Protein AF-A0A534PCA0-F1 (afdb_monomer)

Nearest PDB structures (foldseek):
  4cei-assembly1_B  TM=7.690E-01  e=5.452E-08  Bacillus subtilis subsp. subtilis str. 168
  4ceh-assembly1_B  TM=7.720E-01  e=4.191E-07  Bacillus subtilis subsp. subtilis str. 168
  3u4q-assembly1_B  TM=7.929E-01  e=6.439E-07  Bacillus subtilis
  4cej-assembly1_B  TM=7.526E-01  e=2.878E-07  Bacillus subtilis subsp. subtilis str. 168
  4c2t-assembly2_D  TM=6.702E-01  e=9.032E-04  Deinococcus radiodurans

Secondary structure (DSSP, 8-state):
-------GGG-----PEEEEESSHHHHHHHHHHHHHHHS---S--EEEHHHHHHHHHHHHHHTT-SPPBPPHHHHHHHHHHHHHHH--GGGGGGTT-HHHHHHHHHHHHHHHHTT--HHHHTTSS--HHHHHHHHHHHHHHHHHHHTT-B-HHHHHHHHHHHHHTTPPPPHHHHT-SEEEEES-----HHHHHHHHHHHTTSEEEEE-SS-TT-GGGTTT-

Sequence (221 aa):
MQTQQLSFADIRPRGPRLVVLPDSARVEEWLLAAARRQGFVAGRPACTLAELERELVREARRAGKCPPSASPHALMLALREAAREHSHGRFVRIREQAGYARALGDLLATLTQGLLDPADLARLDVPERASELGRTLAAARGLLDRAGLVEPNRAVRIAVDQLAQGMPLPPLLARAAEVEFDGILDWTPLRLRLAVVLASRLRIRIRLPWSADRPDLTEAL

Mean predicted aligned error: 7.29 Å

Solvent-accessible surface area (backbone atoms only — not comparable to full-atom values): 12245 Å² total; per-residue (Å²): 138,84,84,82,77,81,59,85,87,70,75,65,69,89,37,58,62,31,37,33,21,66,38,67,67,57,38,48,55,50,49,54,57,45,23,74,74,60,73,62,77,79,84,78,48,55,42,28,48,68,53,54,44,49,46,40,31,50,47,26,34,75,72,71,73,39,63,55,60,41,50,75,66,56,48,51,49,29,31,38,52,17,23,62,78,48,31,59,79,94,42,44,90,44,25,84,39,70,68,48,32,50,52,52,51,54,48,53,44,51,32,41,37,61,69,45,53,35,65,50,46,40,69,48,102,56,61,66,72,52,21,50,49,12,49,19,50,35,45,18,48,52,50,31,51,76,69,58,27,30,54,59,59,54,35,37,50,47,22,46,55,42,45,64,72,66,48,80,67,42,76,83,55,64,54,34,32,30,41,34,40,39,66,64,83,83,76,35,58,43,53,50,49,42,52,53,51,46,45,77,79,40,50,67,43,79,44,64,91,62,71,87,89,45,59,86,72,61,79,79,114

Radius of gyration: 21.42 Å; Cα contacts (8 Å, |Δi|>4): 282; chains: 1; bounding box: 56×39×65 Å

Structure (mmCIF, N/CA/C/O backbone):
data_AF-A0A534PCA0-F1
#
_entry.id   AF-A0A534PCA0-F1
#
loop_
_atom_site.group_PDB
_atom_site.id
_atom_site.type_symbol
_atom_site.label_atom_id
_atom_site.label_alt_id
_atom_site.label_comp_id
_atom_site.label_asym_id
_atom_site.label_entity_id
_atom_site.label_seq_id
_atom_site.pdbx_PDB_ins_code
_atom_site.Cartn_x
_atom_site.Cartn_y
_atom_site.Cartn_z
_atom_site.occupancy
_atom_site.B_iso_or_equiv
_atom_site.auth_seq_id
_atom_site.auth_comp_id
_atom_site.auth_asym_id
_atom_site.auth_atom_id
_atom_site.pdbx_PDB_model_num
ATOM 1 N N . MET A 1 1 ? -36.864 -22.647 38.358 1.00 37.50 1 MET A N 1
ATOM 2 C CA . MET A 1 1 ? -35.606 -21.925 38.069 1.00 37.50 1 MET A CA 1
ATOM 3 C C . MET A 1 1 ? -34.852 -22.728 37.024 1.00 37.50 1 MET A C 1
ATOM 5 O O . MET A 1 1 ? -34.349 -23.790 37.358 1.00 37.50 1 MET A O 1
ATOM 9 N N . GLN A 1 2 ? -34.879 -22.309 35.757 1.00 36.06 2 GLN A N 1
ATOM 10 C CA . GLN A 1 2 ? -34.122 -22.970 34.691 1.00 36.06 2 GLN A CA 1
ATOM 11 C C . GLN A 1 2 ? -32.812 -22.215 34.477 1.00 36.06 2 GLN A C 1
ATOM 13 O O . GLN A 1 2 ? -32.806 -21.023 34.178 1.00 36.06 2 GLN A O 1
ATOM 18 N N . THR A 1 3 ? -31.711 -22.922 34.688 1.00 43.31 3 THR A N 1
ATOM 19 C CA . THR A 1 3 ? -30.341 -22.462 34.495 1.00 43.31 3 THR A CA 1
ATOM 20 C C . THR A 1 3 ? -30.085 -22.335 32.992 1.00 43.31 3 THR A C 1
ATOM 22 O O . THR A 1 3 ? -29.941 -23.344 32.306 1.00 43.31 3 THR A O 1
ATOM 25 N N . GLN A 1 4 ? -30.064 -21.112 32.451 1.00 49.41 4 GLN A N 1
ATOM 26 C CA . GLN A 1 4 ? -29.600 -20.881 31.080 1.00 49.41 4 GLN A CA 1
ATOM 27 C C . GLN A 1 4 ? -28.092 -21.160 31.021 1.00 49.41 4 GLN A C 1
ATOM 29 O O . GLN A 1 4 ? -27.283 -20.378 31.518 1.00 49.41 4 GLN A O 1
ATOM 34 N N . GLN A 1 5 ? -27.715 -22.295 30.432 1.00 47.25 5 GLN A N 1
ATOM 35 C CA . GLN A 1 5 ? -26.341 -22.558 30.014 1.00 47.25 5 GLN A CA 1
ATOM 36 C C . GLN A 1 5 ? -25.979 -21.582 28.890 1.00 47.25 5 GLN A C 1
ATOM 38 O O . GLN A 1 5 ? -26.513 -21.665 27.787 1.00 47.25 5 GLN A O 1
ATOM 43 N N . LEU A 1 6 ? -25.072 -20.649 29.176 1.00 38.88 6 LEU A N 1
ATOM 44 C CA . LEU A 1 6 ? -24.437 -19.816 28.160 1.00 38.88 6 LEU A CA 1
ATOM 45 C C . LEU A 1 6 ? -23.493 -20.704 27.338 1.00 38.88 6 LEU A C 1
ATOM 47 O O . LEU A 1 6 ? -22.502 -21.219 27.854 1.00 38.88 6 LEU A O 1
ATOM 51 N N . SER A 1 7 ? -23.830 -20.910 26.067 1.00 40.81 7 SER A N 1
ATOM 52 C CA . SER A 1 7 ? -22.976 -21.588 25.093 1.00 40.81 7 SER A CA 1
ATOM 53 C C . SER A 1 7 ? -21.736 -20.737 24.802 1.00 40.81 7 SER A C 1
ATOM 55 O O . SER A 1 7 ? -21.833 -19.529 24.587 1.00 40.81 7 SER A O 1
ATOM 57 N N . PHE A 1 8 ? -20.562 -21.369 24.724 1.00 48.12 8 PHE A N 1
ATOM 58 C CA . PHE A 1 8 ? -19.303 -20.726 24.320 1.00 48.12 8 PHE A CA 1
ATOM 59 C C . PHE A 1 8 ? -19.347 -20.119 22.901 1.00 48.12 8 PHE A C 1
ATOM 61 O O . PHE A 1 8 ? -18.448 -19.362 22.539 1.00 48.12 8 PHE A O 1
ATOM 68 N N . ALA A 1 9 ? -20.393 -20.397 22.112 1.00 44.25 9 ALA A N 1
ATOM 69 C CA . ALA A 1 9 ? -20.611 -19.810 20.790 1.00 44.25 9 ALA A CA 1
ATOM 70 C C . ALA A 1 9 ? -21.002 -18.312 20.818 1.00 44.25 9 ALA A C 1
ATOM 72 O O . ALA A 1 9 ? -20.902 -17.646 19.788 1.00 44.25 9 ALA A O 1
ATOM 73 N N . ASP A 1 10 ? -21.392 -17.762 21.977 1.00 41.69 10 ASP A N 1
ATOM 74 C CA . ASP A 1 10 ? -21.896 -16.382 22.098 1.00 41.69 10 ASP A CA 1
ATOM 75 C C . ASP A 1 10 ? -20.878 -15.360 22.629 1.00 41.69 10 ASP A C 1
ATOM 77 O O . ASP A 1 10 ? -21.206 -14.184 22.829 1.00 41.69 10 ASP A O 1
ATOM 81 N N . ILE A 1 11 ? -19.611 -15.744 22.810 1.00 48.28 11 ILE A N 1
ATOM 82 C CA . ILE A 1 11 ? -18.548 -14.798 23.180 1.00 48.28 11 ILE A CA 1
ATOM 83 C C . ILE A 1 11 ? -18.080 -14.057 21.917 1.00 48.28 11 ILE A C 1
ATOM 85 O O . ILE A 1 11 ? -16.972 -14.241 21.418 1.00 48.28 11 ILE A O 1
ATOM 89 N N . ARG A 1 12 ? -18.948 -13.199 21.367 1.00 54.88 12 ARG A N 1
ATOM 90 C CA . ARG A 1 12 ? -18.531 -12.184 20.388 1.00 54.88 12 ARG A CA 1
ATOM 91 C C . ARG A 1 12 ? -17.578 -11.201 21.080 1.00 54.88 12 ARG A C 1
ATOM 93 O O . ARG A 1 12 ? -17.804 -10.881 22.252 1.00 54.88 12 ARG A O 1
ATOM 100 N N . PRO A 1 13 ? -16.542 -10.683 20.397 1.00 51.44 13 PRO A N 1
ATOM 101 C CA . PRO A 1 13 ? -15.669 -9.677 20.987 1.00 51.44 13 PRO A CA 1
ATOM 102 C C . PRO A 1 13 ? -16.505 -8.478 21.457 1.00 51.44 13 PRO A C 1
ATOM 104 O O . PRO A 1 13 ? -17.185 -7.821 20.672 1.00 51.44 13 PRO A O 1
ATOM 107 N N . ARG A 1 14 ? -16.481 -8.216 22.768 1.00 56.25 14 ARG A N 1
ATOM 108 C CA . ARG A 1 14 ? -17.025 -7.001 23.384 1.00 56.25 14 ARG A CA 1
ATOM 109 C C . ARG A 1 14 ? -15.998 -5.890 23.178 1.00 56.25 14 ARG A C 1
ATOM 111 O O . ARG A 1 14 ? -15.066 -5.761 23.963 1.00 56.25 14 ARG A O 1
ATOM 118 N N . GLY A 1 15 ? -16.140 -5.129 22.103 1.00 67.75 15 GLY A N 1
ATOM 119 C CA . GLY A 1 15 ? -15.226 -4.048 21.735 1.00 67.75 15 GLY A CA 1
ATOM 120 C C . GLY A 1 15 ? -15.964 -2.890 21.062 1.00 67.75 15 GLY A C 1
ATOM 121 O O . GLY A 1 15 ? -17.059 -3.089 20.534 1.00 67.75 15 GLY A O 1
ATOM 122 N N . PRO A 1 16 ? -15.421 -1.664 21.087 1.00 85.25 16 PRO A N 1
ATOM 123 C CA . PRO A 1 16 ? -16.009 -0.545 20.364 1.00 85.25 16 PRO A CA 1
ATOM 124 C C . PRO A 1 16 ? -15.934 -0.761 18.845 1.00 85.25 16 PRO A C 1
ATOM 126 O O . PRO A 1 16 ? -15.140 -1.561 18.342 1.00 85.25 16 PRO A O 1
ATOM 129 N N . ARG A 1 17 ? -16.759 -0.011 18.111 1.00 91.19 17 ARG A N 1
ATOM 130 C CA . ARG A 1 17 ? -16.643 0.120 16.657 1.00 91.19 17 ARG A CA 1
ATOM 131 C C . ARG A 1 17 ? -15.462 1.035 16.328 1.00 91.19 17 ARG A C 1
ATOM 133 O O . ARG A 1 17 ? -15.413 2.151 16.845 1.00 91.19 17 ARG A O 1
ATOM 140 N N . LEU A 1 18 ? -14.561 0.582 15.460 1.00 95.06 18 LEU A N 1
ATOM 141 C CA . LEU A 1 18 ? -13.512 1.407 14.861 1.00 95.06 18 LEU A CA 1
ATOM 142 C C . LEU A 1 18 ? -13.991 1.921 13.500 1.00 95.06 18 LEU A C 1
ATOM 144 O O . LEU A 1 18 ? -14.398 1.123 12.660 1.00 95.06 18 LEU A O 1
ATOM 148 N N . VAL A 1 19 ? -13.923 3.228 13.264 1.00 95.94 19 VAL A N 1
ATOM 149 C CA . VAL A 1 19 ? -14.266 3.832 11.969 1.00 95.94 19 VAL A CA 1
ATOM 150 C C . VAL A 1 19 ? -12.993 4.167 11.189 1.00 95.94 19 VAL A C 1
ATOM 152 O O . VAL A 1 19 ? -12.130 4.893 11.675 1.00 95.94 19 VAL A O 1
ATOM 155 N N . VAL A 1 20 ? -12.866 3.633 9.981 1.00 96.94 20 VAL A N 1
ATOM 156 C CA . VAL A 1 20 ? -11.755 3.880 9.061 1.00 96.94 20 VAL A CA 1
ATOM 157 C C . VAL A 1 20 ? -12.213 4.883 8.009 1.00 96.94 20 VAL A C 1
ATOM 159 O O . VAL A 1 20 ? -13.166 4.626 7.275 1.00 96.94 20 VAL A O 1
ATOM 162 N N . LEU A 1 21 ? -11.531 6.023 7.953 1.00 96.12 21 LEU A N 1
ATOM 163 C CA . LEU A 1 21 ? -11.892 7.192 7.145 1.00 96.12 21 LEU A CA 1
ATOM 164 C C . LEU A 1 21 ? -10.796 7.500 6.106 1.00 96.12 21 LEU A C 1
ATOM 166 O O . LEU A 1 21 ? -9.657 7.049 6.271 1.00 96.12 21 LEU A 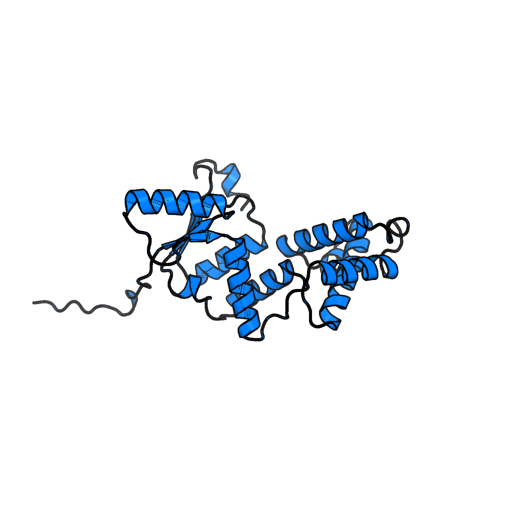O 1
ATOM 170 N N . PRO A 1 22 ? -11.095 8.245 5.025 1.00 94.81 22 PRO A N 1
ATOM 171 C CA . PRO A 1 22 ? -10.135 8.456 3.937 1.00 94.81 22 PRO A CA 1
ATOM 172 C C . PRO A 1 22 ? -8.925 9.295 4.364 1.00 94.81 22 PRO A C 1
ATOM 174 O O . PRO A 1 22 ? -7.796 8.997 3.978 1.00 94.81 22 PRO A O 1
ATOM 177 N N . ASP A 1 23 ? -9.140 10.311 5.198 1.00 95.50 23 ASP A N 1
ATOM 178 C CA . ASP A 1 23 ? -8.118 11.280 5.581 1.00 95.50 23 ASP A CA 1
ATOM 179 C C . ASP A 1 23 ? -8.343 11.841 6.994 1.00 95.50 23 ASP A C 1
ATOM 181 O O . ASP A 1 23 ? -9.349 11.570 7.658 1.00 95.50 23 ASP A O 1
ATOM 185 N N . SER A 1 24 ? -7.364 12.611 7.471 1.00 95.94 24 SER A N 1
ATOM 186 C CA . SER A 1 24 ? -7.369 13.171 8.822 1.00 95.94 24 SER A CA 1
ATOM 187 C C . SER A 1 24 ? -8.474 14.204 9.044 1.00 95.94 24 SER A C 1
ATOM 189 O O . SER A 1 24 ? -8.972 14.298 10.163 1.00 95.94 24 SER A O 1
ATOM 191 N N . ALA A 1 25 ? -8.882 14.944 8.008 1.00 95.81 25 ALA A N 1
ATOM 192 C CA . ALA A 1 25 ? -9.950 15.933 8.133 1.00 95.81 25 ALA A CA 1
ATOM 193 C C . ALA A 1 25 ? -11.285 15.233 8.418 1.00 95.81 25 ALA A C 1
ATOM 195 O O . ALA A 1 25 ? -12.012 15.621 9.332 1.00 95.81 25 ALA A O 1
ATOM 196 N N . ARG A 1 26 ? -11.563 14.120 7.728 1.00 94.75 26 ARG A N 1
ATOM 197 C CA . ARG A 1 26 ? -12.746 13.293 8.009 1.00 94.75 26 ARG A CA 1
ATOM 198 C C . ARG A 1 26 ? -12.713 12.662 9.393 1.00 94.75 26 ARG A C 1
ATOM 200 O O . ARG A 1 26 ? -13.752 12.595 10.047 1.00 94.75 26 ARG A O 1
ATOM 207 N N . VAL A 1 27 ? -11.542 12.225 9.861 1.00 95.88 27 VAL A N 1
ATOM 208 C CA . VAL A 1 27 ? -11.382 11.735 11.242 1.00 95.88 27 VAL A CA 1
ATOM 209 C C . VAL A 1 27 ? -11.741 12.827 12.248 1.00 95.88 27 VAL A C 1
ATOM 211 O O . VAL A 1 27 ? -12.500 12.564 13.179 1.00 95.88 27 VAL A O 1
ATOM 214 N N . GLU A 1 28 ? -11.249 14.049 12.055 1.00 95.00 28 GLU A N 1
ATOM 215 C CA . GLU A 1 28 ? -11.542 15.179 12.939 1.00 95.00 28 GLU A CA 1
ATOM 216 C C . GLU A 1 28 ? -13.035 15.539 12.947 1.00 95.00 28 GLU A C 1
ATOM 218 O O . GLU A 1 28 ? -13.643 15.609 14.018 1.00 95.00 28 GLU A O 1
ATOM 223 N N . GLU A 1 29 ? -13.654 15.677 11.770 1.00 93.94 29 GLU A N 1
ATOM 224 C CA . GLU A 1 29 ? -15.098 15.916 11.629 1.00 93.94 29 GLU A CA 1
ATOM 225 C C . GLU A 1 29 ? -15.919 14.855 12.374 1.00 93.94 29 GLU A C 1
ATOM 227 O O . GLU A 1 29 ? -16.849 15.171 13.128 1.00 93.94 29 GLU A O 1
ATOM 232 N N . TRP A 1 30 ? -15.549 13.585 12.199 1.00 94.06 30 TRP A N 1
ATOM 233 C CA . TRP A 1 30 ? -16.214 12.466 12.850 1.00 94.06 30 TRP A CA 1
ATOM 234 C C . TRP A 1 30 ? -16.060 12.519 14.374 1.00 94.06 30 TRP A C 1
ATOM 236 O O . TRP A 1 30 ? -17.045 12.328 15.096 1.00 94.06 30 TRP A O 1
ATOM 246 N N . LEU A 1 31 ? -14.855 12.813 14.875 1.00 93.12 31 LEU A N 1
ATOM 247 C CA . LEU A 1 31 ? -14.571 12.918 16.309 1.00 93.12 31 LEU A CA 1
ATOM 248 C C . LEU A 1 31 ? -15.330 14.084 16.949 1.00 93.12 31 LEU A C 1
ATOM 250 O O . LEU A 1 31 ? -15.925 13.901 18.012 1.00 93.12 31 LEU A O 1
ATOM 254 N N . LEU A 1 32 ? -15.392 15.243 16.288 1.00 93.19 32 LEU A N 1
ATOM 255 C CA . LEU A 1 32 ? -16.187 16.388 16.739 1.00 93.19 32 LEU A CA 1
ATOM 256 C C . LEU A 1 32 ? -17.677 16.032 16.812 1.00 93.19 32 LEU A C 1
ATOM 258 O O . LEU A 1 32 ? -18.344 16.317 17.811 1.00 93.19 32 LEU A O 1
ATOM 262 N N . ALA A 1 33 ? -18.207 15.363 15.786 1.00 91.88 33 ALA A N 1
ATOM 263 C CA . ALA A 1 33 ? -19.594 14.907 15.776 1.00 91.88 33 ALA A CA 1
ATOM 264 C C . ALA A 1 33 ? -19.873 13.835 16.845 1.00 91.88 33 ALA A C 1
ATOM 266 O O . ALA A 1 33 ? -20.972 13.780 17.402 1.00 91.88 33 ALA A O 1
ATOM 267 N N . ALA A 1 34 ? -18.915 12.954 17.135 1.00 89.88 34 ALA A N 1
ATOM 268 C CA . ALA A 1 34 ? -19.025 11.963 18.204 1.00 89.88 34 ALA A CA 1
ATOM 269 C C . ALA A 1 34 ? -18.991 12.622 19.592 1.00 89.88 34 ALA A C 1
ATOM 271 O O . ALA A 1 34 ? -19.870 12.343 20.407 1.00 89.88 34 ALA A O 1
ATOM 272 N N . ALA A 1 35 ? -18.069 13.559 19.827 1.00 90.62 35 ALA A N 1
ATOM 273 C CA . ALA A 1 35 ? -17.961 14.304 21.080 1.00 90.62 35 ALA A CA 1
ATOM 274 C C . ALA A 1 35 ? -19.230 15.111 21.379 1.00 90.62 35 ALA A C 1
ATOM 276 O O . ALA A 1 35 ? -19.732 15.067 22.496 1.00 90.62 35 ALA A O 1
ATOM 277 N N . ARG A 1 36 ? -19.831 15.757 20.370 1.00 91.81 36 ARG A N 1
ATOM 278 C CA . ARG A 1 36 ? -21.119 16.457 20.539 1.00 91.81 36 ARG A CA 1
ATOM 279 C C . ARG A 1 36 ? -22.261 15.529 20.962 1.00 91.81 36 ARG A C 1
ATOM 281 O O . ARG A 1 36 ? -23.144 15.957 21.693 1.00 91.81 36 ARG A O 1
ATOM 288 N N . ARG A 1 37 ? -22.261 14.275 20.498 1.00 88.00 37 ARG A N 1
ATOM 289 C CA . ARG A 1 37 ? -23.320 13.293 20.796 1.00 88.00 37 ARG A CA 1
ATOM 290 C C . ARG A 1 37 ? -23.114 12.561 22.120 1.00 88.00 37 ARG A C 1
ATOM 292 O O . ARG A 1 37 ? -24.090 12.179 22.750 1.00 88.00 37 ARG A O 1
ATOM 299 N N . GLN A 1 38 ? -21.863 12.311 22.496 1.00 85.88 38 GLN A N 1
ATOM 300 C CA . GLN A 1 38 ? -21.498 11.425 23.609 1.00 85.88 38 GLN A CA 1
ATOM 301 C C . GLN A 1 38 ? -20.839 12.173 24.779 1.00 85.88 38 GLN A C 1
ATOM 303 O O . GLN A 1 38 ? -20.531 11.567 25.800 1.00 85.88 38 GLN A O 1
ATOM 308 N N . GLY A 1 39 ? -20.589 13.477 24.636 1.00 84.19 39 GLY A N 1
ATOM 309 C CA . GLY A 1 39 ? -19.856 14.317 25.587 1.00 84.19 39 GLY A CA 1
ATOM 310 C C . GLY A 1 39 ? -18.342 14.102 25.531 1.00 84.19 39 GLY A C 1
ATOM 311 O O . GLY A 1 39 ? -17.583 15.059 25.408 1.00 84.19 39 GLY A O 1
ATOM 312 N N . PHE A 1 40 ? -17.897 12.845 25.572 1.00 80.44 40 PHE A N 1
ATOM 313 C CA . PHE A 1 40 ? -16.485 12.474 25.545 1.00 80.44 40 PHE A CA 1
ATOM 314 C C . PHE A 1 40 ? -16.249 11.236 24.682 1.00 80.44 40 PHE A C 1
ATOM 316 O O . PHE A 1 40 ? -17.041 10.296 24.678 1.00 80.44 40 PHE A O 1
ATOM 323 N N . VAL A 1 41 ? -15.124 11.230 23.969 1.00 81.44 41 VAL A N 1
ATOM 324 C CA . VAL A 1 41 ? -14.723 10.141 23.082 1.00 81.44 41 VAL A CA 1
ATOM 325 C C . VAL A 1 41 ? -13.450 9.507 23.637 1.00 81.44 41 VAL A C 1
ATOM 327 O O . VAL A 1 41 ? -12.371 10.088 23.554 1.00 81.44 41 VAL A O 1
ATOM 330 N N . ALA A 1 42 ? -13.574 8.321 24.233 1.00 80.25 42 ALA A N 1
ATOM 331 C CA . ALA A 1 42 ? -12.445 7.611 24.828 1.00 80.25 42 ALA A CA 1
ATOM 332 C C . ALA A 1 42 ? -11.688 6.755 23.798 1.00 80.25 42 ALA A C 1
ATOM 334 O O . ALA A 1 42 ? -12.288 6.076 22.962 1.00 80.25 42 ALA A O 1
ATOM 335 N N . GLY A 1 43 ? -10.359 6.713 23.921 1.00 82.94 43 GLY A N 1
ATOM 336 C CA . GLY A 1 43 ? -9.498 5.866 23.095 1.00 82.94 43 GLY A CA 1
ATOM 337 C C . GLY A 1 43 ? -9.368 6.354 21.650 1.00 82.94 43 GLY A C 1
ATOM 338 O O . GLY A 1 43 ? -9.420 7.549 21.378 1.00 82.94 43 GLY A O 1
ATOM 339 N N . ARG A 1 44 ? -9.159 5.416 20.717 1.00 88.12 44 ARG A N 1
ATOM 340 C CA . ARG A 1 44 ? -8.987 5.694 19.282 1.00 88.12 44 ARG A CA 1
ATOM 341 C C . ARG A 1 44 ? -10.110 5.029 18.474 1.00 88.12 44 ARG A C 1
ATOM 343 O O . ARG A 1 44 ? -9.892 3.956 17.918 1.00 88.12 44 ARG A O 1
ATOM 350 N N . PRO A 1 45 ? -11.319 5.616 18.451 1.00 90.88 45 PRO A N 1
ATOM 351 C CA . PRO A 1 45 ? -12.486 5.027 17.786 1.00 90.88 45 PRO A CA 1
ATOM 352 C C . PRO A 1 45 ? -12.532 5.298 16.282 1.00 90.88 45 PRO A C 1
ATOM 354 O O . PRO A 1 45 ? -13.396 4.759 15.597 1.00 90.88 45 PRO A O 1
ATOM 357 N N . ALA A 1 46 ? -11.626 6.129 15.768 1.00 95.12 46 ALA A N 1
ATOM 358 C CA . ALA A 1 46 ? -11.467 6.365 14.348 1.00 95.12 46 ALA A CA 1
ATOM 359 C C . ALA A 1 46 ? -9.983 6.450 13.969 1.00 95.12 46 ALA A C 1
ATOM 361 O O . ALA A 1 46 ? -9.141 6.848 14.783 1.00 95.12 46 ALA A O 1
ATOM 362 N N . CYS A 1 47 ? -9.664 6.063 12.740 1.00 96.31 47 CYS A N 1
ATOM 363 C CA . CYS A 1 47 ? -8.346 6.228 12.137 1.00 96.31 47 CYS A CA 1
ATOM 364 C C . CYS A 1 47 ? -8.474 6.461 10.631 1.00 96.31 47 CYS A C 1
ATOM 366 O O . CYS A 1 47 ? -9.523 6.214 10.035 1.00 96.31 47 CYS A O 1
ATOM 368 N N . THR A 1 48 ? -7.397 6.923 10.004 1.00 97.25 48 THR A N 1
ATOM 369 C CA . THR A 1 48 ? -7.353 6.972 8.537 1.00 97.25 48 THR A CA 1
ATOM 370 C C . THR A 1 48 ? -7.008 5.605 7.951 1.00 97.25 48 THR A C 1
ATOM 372 O O . THR A 1 48 ? -6.341 4.787 8.594 1.00 97.25 48 THR A O 1
ATOM 375 N N . LEU A 1 49 ? -7.385 5.364 6.696 1.00 96.19 49 LEU A N 1
ATOM 376 C CA . LEU A 1 49 ? -6.964 4.165 5.968 1.00 96.19 49 LEU A CA 1
ATOM 377 C C . LEU A 1 49 ? -5.432 4.049 5.908 1.00 96.19 49 LEU A C 1
ATOM 379 O O . LEU A 1 49 ? -4.877 2.987 6.181 1.00 96.19 49 LEU A O 1
ATOM 383 N N . ALA A 1 50 ? -4.738 5.164 5.671 1.00 95.38 50 ALA A N 1
ATOM 384 C CA . ALA A 1 50 ? -3.279 5.201 5.670 1.00 95.38 50 ALA A CA 1
ATOM 385 C C . ALA A 1 50 ? -2.675 4.875 7.052 1.00 95.38 50 ALA A C 1
ATOM 387 O O . ALA A 1 50 ? -1.589 4.305 7.144 1.00 95.38 50 ALA A O 1
ATOM 388 N N . GLU A 1 51 ? -3.345 5.235 8.151 1.00 96.69 51 GLU A N 1
ATOM 389 C CA . GLU A 1 51 ? -2.930 4.821 9.494 1.00 96.69 51 GLU A CA 1
ATOM 390 C C . GLU A 1 51 ? -3.115 3.325 9.710 1.00 96.69 51 GLU A C 1
ATOM 392 O O . GLU A 1 51 ? -2.204 2.687 10.236 1.00 96.69 51 GLU A O 1
ATOM 397 N N . LEU A 1 52 ? -4.249 2.767 9.284 1.00 96.75 52 LEU A N 1
ATOM 398 C CA . LEU A 1 52 ? -4.496 1.330 9.351 1.00 96.75 52 LEU A CA 1
ATOM 399 C C . LEU A 1 52 ? -3.422 0.547 8.579 1.00 96.75 52 LEU A C 1
ATOM 401 O O . LEU A 1 52 ? -2.820 -0.373 9.131 1.00 96.75 52 LEU A O 1
ATOM 405 N N . GLU A 1 53 ? -3.123 0.952 7.344 1.00 96.62 53 GLU A N 1
ATOM 406 C CA . GLU A 1 53 ? -2.058 0.359 6.525 1.00 96.62 53 GLU A CA 1
ATOM 407 C C . GLU A 1 53 ? -0.691 0.430 7.227 1.00 96.62 53 GLU A C 1
ATOM 409 O O . GLU A 1 53 ? 0.045 -0.559 7.272 1.00 96.62 53 GLU A O 1
ATOM 414 N N . ARG A 1 54 ? -0.360 1.570 7.851 1.00 96.19 54 ARG A N 1
ATOM 415 C CA . ARG A 1 54 ? 0.883 1.721 8.626 1.00 96.19 54 ARG A CA 1
ATOM 416 C C . ARG A 1 54 ? 0.941 0.807 9.847 1.00 96.19 54 ARG A C 1
ATOM 418 O O . ARG A 1 54 ? 2.015 0.276 10.129 1.00 96.19 54 ARG A O 1
ATOM 425 N N . GLU A 1 55 ? -0.161 0.628 10.575 1.00 95.94 55 GLU A N 1
ATOM 426 C CA . GLU A 1 55 ? -0.214 -0.307 11.708 1.00 95.94 55 GLU A CA 1
ATOM 427 C C . GLU A 1 55 ? 0.005 -1.751 11.239 1.00 95.94 55 GLU A C 1
ATOM 429 O O . GLU A 1 55 ? 0.797 -2.473 11.842 1.00 95.94 55 GLU A O 1
ATOM 434 N N . LEU A 1 56 ? -0.612 -2.154 10.123 1.00 97.00 56 LEU A N 1
ATOM 435 C CA . LEU A 1 56 ? -0.415 -3.484 9.537 1.00 97.00 56 LEU A CA 1
ATOM 436 C C . LEU A 1 56 ? 1.050 -3.727 9.159 1.00 97.00 56 LEU A C 1
ATOM 438 O O . LEU A 1 56 ? 1.632 -4.742 9.544 1.00 97.00 56 LEU A O 1
ATOM 442 N N . VAL A 1 57 ? 1.676 -2.774 8.461 1.00 97.44 57 VAL A N 1
ATOM 443 C CA . VAL A 1 57 ? 3.102 -2.862 8.107 1.00 97.44 57 VAL A CA 1
ATOM 444 C C . VAL A 1 57 ? 3.971 -2.910 9.359 1.00 97.44 57 VAL A C 1
ATOM 446 O O . VAL A 1 57 ? 4.913 -3.698 9.426 1.00 97.44 57 VAL A O 1
ATOM 449 N N . ARG A 1 58 ? 3.668 -2.093 10.373 1.00 95.94 58 ARG A N 1
ATOM 450 C CA . ARG A 1 58 ? 4.427 -2.072 11.628 1.00 95.94 58 ARG A CA 1
ATOM 451 C C . ARG A 1 58 ? 4.395 -3.429 12.323 1.00 95.94 58 ARG A C 1
ATOM 453 O O . ARG A 1 58 ? 5.453 -3.893 12.745 1.00 95.94 58 ARG A O 1
ATOM 460 N N . GLU A 1 59 ? 3.235 -4.066 12.419 1.00 95.62 59 GLU A N 1
ATOM 461 C CA . GLU A 1 59 ? 3.117 -5.387 13.045 1.00 95.62 59 GLU A CA 1
ATOM 462 C C . GLU A 1 59 ? 3.785 -6.484 12.215 1.00 95.62 59 GLU A C 1
ATOM 464 O O . GLU A 1 59 ? 4.549 -7.282 12.761 1.00 95.62 59 GLU A O 1
ATOM 469 N N . ALA A 1 60 ? 3.628 -6.462 10.889 1.00 96.62 60 ALA A N 1
ATOM 470 C CA . ALA A 1 60 ? 4.331 -7.399 10.019 1.00 96.62 60 ALA A CA 1
ATOM 471 C C . ALA A 1 60 ? 5.857 -7.270 10.138 1.00 96.62 60 ALA A C 1
ATOM 473 O O . ALA A 1 60 ? 6.573 -8.274 10.149 1.00 96.62 60 ALA A O 1
ATOM 474 N N . ARG A 1 61 ? 6.368 -6.044 10.290 1.00 96.00 61 ARG A N 1
ATOM 475 C CA . ARG A 1 61 ? 7.791 -5.785 10.548 1.00 96.00 61 ARG A CA 1
ATOM 476 C C . ARG A 1 61 ? 8.228 -6.265 11.929 1.00 96.00 61 ARG A C 1
ATOM 478 O O . ARG A 1 61 ? 9.266 -6.911 12.030 1.00 96.00 61 ARG A O 1
ATOM 485 N N . ARG A 1 62 ? 7.453 -5.982 12.983 1.00 95.06 62 ARG A N 1
ATOM 486 C CA . ARG A 1 62 ? 7.733 -6.455 14.354 1.00 95.06 62 ARG A CA 1
ATOM 487 C C . ARG A 1 62 ? 7.812 -7.979 14.426 1.00 95.06 62 ARG A C 1
ATOM 489 O O . ARG A 1 62 ? 8.667 -8.505 15.126 1.00 95.06 62 ARG A O 1
ATOM 496 N N . ALA A 1 63 ? 6.977 -8.670 13.656 1.00 94.69 63 ALA A N 1
ATOM 497 C CA . ALA A 1 63 ? 6.982 -10.125 13.533 1.00 94.69 63 ALA A CA 1
ATOM 498 C C . ALA A 1 63 ? 8.078 -10.679 12.593 1.00 94.69 63 ALA A C 1
ATOM 500 O O . ALA A 1 63 ? 8.108 -11.883 12.337 1.00 94.69 63 ALA A O 1
ATOM 501 N N . GLY A 1 64 ? 8.945 -9.829 12.028 1.00 95.69 64 GLY A N 1
ATOM 502 C CA . GLY A 1 64 ? 10.008 -10.239 11.103 1.00 95.69 64 GLY A CA 1
ATOM 503 C C . GLY A 1 64 ? 9.509 -10.736 9.741 1.00 95.69 64 GLY A C 1
ATOM 504 O O . GLY A 1 64 ? 10.236 -11.436 9.043 1.00 95.69 64 GLY A O 1
ATOM 505 N N . LYS A 1 65 ? 8.268 -10.413 9.357 1.00 96.06 65 LYS A N 1
ATOM 506 C CA . LYS A 1 65 ? 7.627 -10.881 8.114 1.00 96.06 65 LYS A CA 1
ATOM 507 C C . LYS A 1 65 ? 7.618 -9.852 6.985 1.00 96.06 65 LYS A C 1
ATOM 509 O O . LYS A 1 65 ? 7.297 -10.193 5.852 1.00 96.06 65 LYS A O 1
ATOM 514 N N . CYS A 1 66 ? 7.950 -8.600 7.282 1.00 96.81 66 CYS A N 1
ATOM 515 C CA . CYS A 1 66 ? 8.056 -7.528 6.299 1.00 96.81 66 CYS A CA 1
ATOM 516 C C . CYS A 1 66 ? 9.418 -6.830 6.435 1.00 96.81 66 CYS A C 1
ATOM 518 O O . CYS A 1 66 ? 9.787 -6.463 7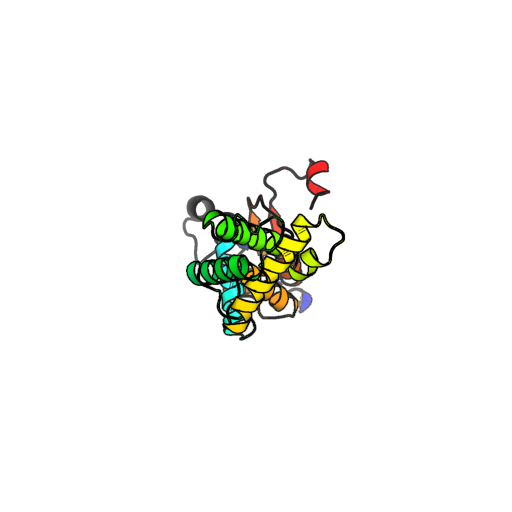.556 1.00 96.81 66 CYS A O 1
ATOM 520 N N . PRO A 1 67 ? 10.153 -6.593 5.332 1.00 96.81 67 PRO A N 1
ATOM 521 C CA . PRO A 1 67 ? 11.346 -5.754 5.357 1.00 96.81 67 PRO A CA 1
ATOM 522 C C . PRO A 1 67 ? 11.024 -4.293 5.729 1.00 96.81 67 PRO A C 1
ATOM 524 O O . PRO A 1 67 ? 9.864 -3.864 5.666 1.00 96.81 67 PRO A O 1
ATOM 527 N N . PRO A 1 68 ? 12.032 -3.491 6.113 1.00 97.19 68 PRO A N 1
ATOM 528 C CA . PRO A 1 68 ? 11.897 -2.045 6.222 1.00 97.19 68 PRO A CA 1
ATOM 529 C C . PRO A 1 68 ? 11.415 -1.400 4.919 1.00 97.19 68 PRO A C 1
ATOM 531 O O . PRO A 1 68 ? 11.941 -1.664 3.839 1.00 97.19 68 PRO A O 1
ATOM 534 N N . SER A 1 69 ? 10.429 -0.510 5.028 1.00 96.56 69 SER A N 1
ATOM 535 C CA . SER A 1 69 ? 9.982 0.280 3.885 1.00 96.56 69 SER A CA 1
ATOM 536 C C . SER A 1 69 ? 11.079 1.249 3.442 1.00 96.56 69 SER A C 1
ATOM 538 O O . SER A 1 69 ? 11.646 1.970 4.266 1.00 96.56 69 SER A O 1
ATOM 540 N N . ALA A 1 70 ? 11.350 1.288 2.141 1.00 97.56 70 ALA A N 1
ATOM 541 C CA . ALA A 1 70 ? 12.259 2.235 1.523 1.00 97.56 70 ALA A CA 1
ATOM 542 C C . ALA A 1 70 ? 11.782 3.671 1.779 1.00 97.56 70 ALA A C 1
ATOM 544 O O . ALA A 1 70 ? 10.592 3.980 1.654 1.00 97.56 70 ALA A O 1
ATOM 545 N N . SER A 1 71 ? 12.718 4.566 2.101 1.00 96.81 71 SER A N 1
ATOM 546 C CA . SER A 1 71 ? 12.422 5.997 2.123 1.00 96.81 71 SER A CA 1
ATOM 547 C C . SER A 1 71 ? 12.081 6.486 0.705 1.00 96.81 71 SER A C 1
ATOM 549 O O . SER A 1 71 ? 12.530 5.879 -0.273 1.00 96.81 71 SER A O 1
ATOM 551 N N . PRO A 1 72 ? 11.352 7.609 0.552 1.00 95.69 72 PRO A N 1
ATOM 552 C CA . PRO A 1 72 ? 11.077 8.179 -0.770 1.00 95.69 72 PRO A CA 1
ATOM 553 C C . PRO A 1 72 ? 12.350 8.424 -1.593 1.00 95.69 72 PRO A C 1
ATOM 555 O O . PRO A 1 72 ? 12.363 8.209 -2.801 1.00 95.69 72 PRO A O 1
ATOM 558 N N . HIS A 1 73 ? 13.443 8.810 -0.927 1.00 96.00 73 HIS A N 1
ATOM 559 C CA . HIS A 1 73 ? 14.746 9.011 -1.555 1.00 96.00 73 HIS A CA 1
ATOM 560 C C . HIS A 1 73 ? 15.363 7.693 -2.036 1.00 96.00 73 HIS A C 1
ATOM 562 O O . HIS A 1 73 ? 15.807 7.623 -3.177 1.00 96.00 73 HIS A O 1
ATOM 568 N N . ALA A 1 74 ? 15.348 6.643 -1.209 1.00 97.50 74 ALA A N 1
ATOM 569 C CA . ALA A 1 74 ? 15.877 5.332 -1.588 1.00 97.50 74 ALA A CA 1
ATOM 570 C C . ALA A 1 74 ? 15.100 4.724 -2.767 1.00 97.50 74 ALA A C 1
ATOM 572 O O . ALA A 1 74 ? 15.707 4.244 -3.722 1.00 97.50 74 ALA A O 1
ATOM 573 N N . LEU A 1 75 ? 13.766 4.821 -2.745 1.00 97.88 75 LEU A N 1
ATOM 574 C CA . LEU A 1 75 ? 12.923 4.395 -3.864 1.00 97.88 75 LEU A CA 1
ATOM 575 C C . LEU A 1 75 ? 13.252 5.181 -5.142 1.00 97.88 75 LEU A C 1
ATOM 577 O O . LEU A 1 75 ? 13.425 4.587 -6.201 1.00 97.88 75 LEU A O 1
ATOM 581 N N . MET A 1 76 ? 13.383 6.506 -5.048 1.00 97.75 76 MET A N 1
ATOM 582 C CA . MET A 1 76 ? 13.724 7.343 -6.201 1.00 97.75 76 MET A CA 1
ATOM 583 C C . MET A 1 76 ? 15.106 7.007 -6.779 1.00 97.75 76 MET A C 1
ATOM 585 O O . MET A 1 76 ? 15.270 7.013 -7.997 1.00 97.75 76 MET A O 1
ATOM 589 N N . LEU A 1 77 ? 16.095 6.704 -5.933 1.00 97.69 77 LEU A N 1
ATOM 590 C CA . LEU A 1 77 ? 17.419 6.268 -6.382 1.00 97.69 77 LEU A CA 1
ATOM 591 C C . LEU A 1 77 ? 17.342 4.928 -7.120 1.00 97.69 77 LEU A C 1
ATOM 593 O O . LEU A 1 77 ? 17.823 4.851 -8.248 1.00 97.69 77 LEU A O 1
ATOM 597 N N . ALA A 1 78 ? 16.651 3.934 -6.555 1.00 98.25 78 ALA A N 1
ATOM 598 C CA . ALA A 1 78 ? 16.459 2.634 -7.201 1.00 98.25 78 ALA A CA 1
ATOM 599 C C . ALA A 1 78 ? 15.737 2.757 -8.555 1.00 98.25 78 ALA A C 1
ATOM 601 O O . ALA A 1 78 ? 16.119 2.113 -9.528 1.00 98.25 78 ALA A O 1
ATOM 602 N N . LEU A 1 79 ? 14.725 3.626 -8.647 1.00 98.31 79 LEU A N 1
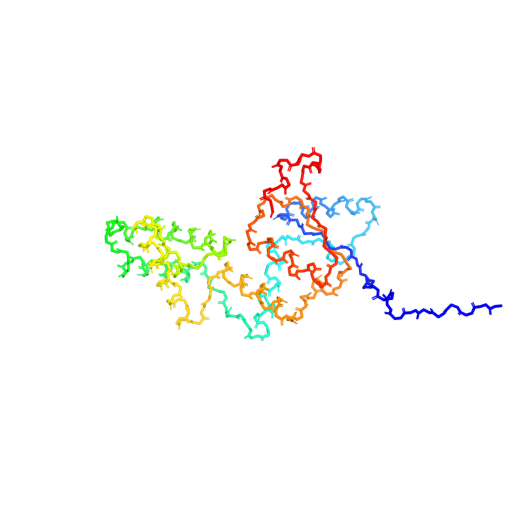ATOM 603 C CA . LEU A 1 79 ? 14.005 3.897 -9.896 1.00 98.31 79 LEU A CA 1
ATOM 604 C C . LEU A 1 79 ? 14.885 4.586 -10.944 1.00 98.31 79 LEU A C 1
ATOM 606 O O . LEU A 1 79 ? 14.817 4.237 -12.119 1.00 98.31 79 LEU A O 1
ATOM 610 N N . ARG A 1 80 ? 15.709 5.560 -10.540 1.00 98.12 80 ARG A N 1
ATOM 611 C CA . ARG A 1 80 ? 16.642 6.248 -11.449 1.00 98.12 80 ARG A CA 1
ATOM 612 C C . ARG A 1 80 ? 17.721 5.311 -11.968 1.00 98.12 80 ARG A C 1
ATOM 614 O O . ARG A 1 80 ? 18.042 5.361 -13.151 1.00 98.12 80 ARG A O 1
ATOM 621 N N . GLU A 1 81 ? 18.273 4.479 -11.096 1.00 98.00 81 GLU A N 1
ATOM 622 C CA . GLU A 1 81 ? 19.271 3.480 -11.466 1.00 98.00 81 GLU A CA 1
ATOM 623 C C . GLU A 1 81 ? 18.667 2.448 -12.422 1.00 98.00 81 GLU A C 1
ATOM 625 O O . GLU A 1 81 ? 19.178 2.259 -13.523 1.00 98.00 81 GLU A O 1
ATOM 630 N N . ALA A 1 82 ? 17.500 1.894 -12.088 1.00 97.81 82 ALA A N 1
ATOM 631 C CA . ALA A 1 82 ? 16.802 0.971 -12.973 1.00 97.81 82 ALA A CA 1
ATOM 632 C C . ALA A 1 82 ? 16.438 1.600 -14.325 1.00 97.81 82 ALA A C 1
ATOM 634 O O . ALA A 1 82 ? 16.572 0.950 -15.358 1.00 97.81 82 ALA A O 1
ATOM 635 N N . ALA A 1 83 ? 16.009 2.865 -14.347 1.00 97.62 83 ALA A N 1
ATOM 636 C CA . ALA A 1 83 ? 15.746 3.574 -15.594 1.00 97.62 83 ALA A CA 1
ATOM 637 C C . ALA A 1 83 ? 17.012 3.668 -16.459 1.00 97.62 83 ALA A C 1
ATOM 639 O O . ALA A 1 83 ? 16.976 3.325 -17.639 1.00 97.62 83 ALA A O 1
ATOM 640 N N . ARG A 1 84 ? 18.145 4.079 -15.880 1.00 96.88 84 ARG A N 1
ATOM 641 C CA . ARG A 1 84 ? 19.421 4.203 -16.605 1.00 96.88 84 ARG A CA 1
ATOM 642 C C . ARG A 1 84 ? 19.887 2.876 -17.198 1.00 96.88 84 ARG A C 1
ATOM 644 O O . ARG A 1 84 ? 20.229 2.841 -18.381 1.00 96.88 84 ARG A O 1
ATOM 651 N N . GLU A 1 85 ? 19.844 1.818 -16.396 1.00 96.25 85 GLU A N 1
ATOM 652 C CA . GLU A 1 85 ? 20.410 0.512 -16.744 1.00 96.25 85 GLU A CA 1
ATOM 653 C C . GLU A 1 85 ? 19.463 -0.361 -17.579 1.00 96.25 85 GLU A C 1
ATOM 655 O O . GLU A 1 85 ? 19.932 -1.148 -18.394 1.00 96.25 85 GLU A O 1
ATOM 660 N N . HIS A 1 86 ? 18.140 -0.222 -17.416 1.00 95.44 86 HIS A N 1
ATOM 661 C CA . HIS A 1 86 ? 17.164 -1.167 -17.981 1.00 95.44 86 HIS A CA 1
ATOM 662 C C . HIS A 1 86 ? 16.087 -0.540 -18.876 1.00 95.44 86 HIS A C 1
ATOM 664 O O . HIS A 1 86 ? 15.372 -1.276 -19.563 1.00 95.44 86 HIS A O 1
ATOM 670 N N . SER A 1 87 ? 15.953 0.793 -18.930 1.00 93.75 87 SER A N 1
ATOM 671 C CA . SER A 1 87 ? 15.085 1.430 -19.933 1.00 93.75 87 SER A CA 1
ATOM 672 C C . SER A 1 87 ? 15.800 1.526 -21.279 1.00 93.75 87 SER A C 1
ATOM 674 O O . SER A 1 87 ? 16.395 2.546 -21.640 1.00 93.75 87 SER A O 1
ATOM 676 N N . HIS A 1 88 ? 15.724 0.433 -22.030 1.00 85.81 88 HIS A N 1
ATOM 677 C CA . HIS A 1 88 ? 16.131 0.366 -23.431 1.00 85.81 88 HIS A CA 1
ATOM 678 C C . HIS A 1 88 ? 14.952 0.687 -24.366 1.00 85.81 88 HIS A C 1
ATOM 680 O O . HIS A 1 88 ? 13.837 0.955 -23.916 1.00 85.81 88 HIS A O 1
ATOM 686 N N . GLY A 1 89 ? 15.205 0.701 -25.677 1.00 87.00 89 GLY A N 1
ATOM 687 C CA . GLY A 1 89 ? 14.151 0.863 -26.679 1.00 87.00 89 GLY A CA 1
ATOM 688 C C . GLY A 1 89 ? 13.459 2.223 -26.595 1.00 87.00 89 GLY A C 1
ATOM 689 O O . GLY A 1 89 ? 14.105 3.274 -26.661 1.00 87.00 89 GLY A O 1
ATOM 690 N N . ARG A 1 90 ? 12.131 2.214 -26.448 1.00 91.12 90 ARG A N 1
ATOM 691 C CA . ARG A 1 90 ? 11.281 3.413 -26.600 1.00 91.12 90 ARG A CA 1
ATOM 692 C C . ARG A 1 90 ? 11.532 4.481 -2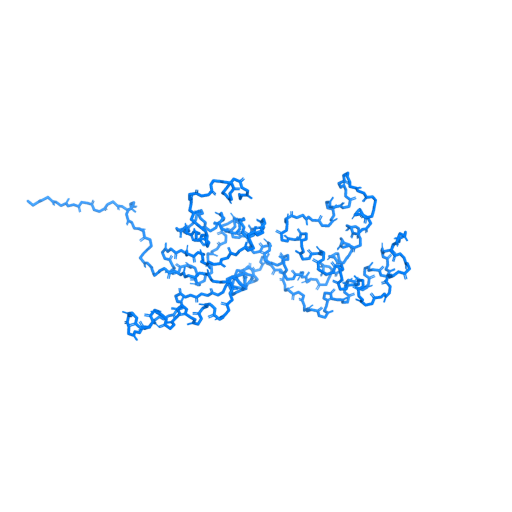5.537 1.00 91.12 90 ARG A C 1
ATOM 694 O O . ARG A 1 90 ? 11.295 5.662 -25.788 1.00 91.12 90 ARG A O 1
ATOM 701 N N . PHE A 1 91 ? 12.033 4.086 -24.371 1.00 94.69 91 PHE A N 1
ATOM 702 C CA . PHE A 1 91 ? 12.260 4.990 -23.242 1.00 94.69 91 PHE A CA 1
ATOM 703 C C . PHE A 1 91 ? 13.714 5.448 -23.093 1.00 94.69 91 PHE A C 1
ATOM 705 O O . PHE A 1 91 ? 14.003 6.287 -22.239 1.00 94.69 91 PHE A O 1
ATOM 712 N N . VAL A 1 92 ? 14.627 4.977 -23.952 1.00 95.19 92 VAL A N 1
ATOM 713 C CA . VAL A 1 92 ? 16.069 5.255 -23.828 1.00 95.19 92 VAL A CA 1
ATOM 714 C C . VAL A 1 92 ? 16.386 6.754 -23.804 1.00 95.19 92 VAL A C 1
ATO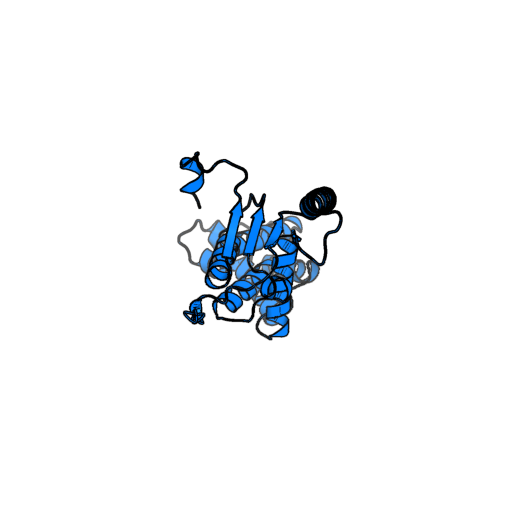M 716 O O . VAL A 1 92 ? 17.238 7.202 -23.044 1.00 95.19 92 VAL A O 1
ATOM 719 N N . ARG A 1 93 ? 15.650 7.555 -24.586 1.00 96.00 93 ARG A N 1
ATOM 720 C CA . ARG A 1 93 ? 15.868 9.006 -24.709 1.00 96.00 93 ARG A CA 1
ATOM 721 C C . ARG A 1 93 ? 15.436 9.794 -23.474 1.00 96.00 93 ARG A C 1
ATOM 723 O O . ARG A 1 93 ? 15.867 10.930 -23.308 1.00 96.00 93 ARG A O 1
ATOM 730 N N . ILE A 1 94 ? 14.579 9.217 -22.630 1.00 96.12 94 ILE A N 1
ATOM 731 C CA . ILE A 1 94 ? 14.046 9.880 -21.433 1.00 96.12 94 ILE A CA 1
ATOM 732 C C . ILE A 1 94 ? 14.519 9.230 -20.130 1.00 96.12 94 ILE A C 1
ATOM 734 O O . ILE A 1 94 ? 14.141 9.692 -19.057 1.00 96.12 94 ILE A O 1
ATOM 738 N N . ARG A 1 95 ? 15.363 8.193 -20.201 1.00 96.25 95 ARG A N 1
ATOM 739 C CA . ARG A 1 95 ? 15.764 7.382 -19.041 1.00 96.25 95 ARG A CA 1
ATOM 740 C C . ARG A 1 95 ? 16.478 8.159 -17.930 1.00 96.25 95 ARG A C 1
ATOM 742 O O . ARG A 1 95 ? 16.430 7.763 -16.773 1.00 96.25 95 ARG A O 1
ATOM 749 N N . GLU A 1 96 ? 17.115 9.277 -18.272 1.00 95.50 96 GLU A N 1
ATOM 750 C CA . GLU A 1 96 ? 17.811 10.150 -17.317 1.00 95.50 96 GLU A CA 1
ATOM 751 C C . GLU A 1 96 ? 16.934 11.288 -16.778 1.00 95.50 96 GLU A C 1
ATOM 753 O O . GLU A 1 96 ? 17.325 11.986 -15.842 1.00 95.50 96 GLU A O 1
ATOM 758 N N . GLN A 1 97 ? 15.735 11.473 -17.334 1.00 95.88 97 GLN A N 1
ATOM 759 C CA . GLN A 1 97 ? 14.837 12.550 -16.936 1.00 95.88 97 GLN A CA 1
ATOM 760 C C . GLN A 1 97 ? 14.247 12.264 -15.553 1.00 95.88 97 GLN A C 1
ATOM 762 O O . GLN A 1 97 ? 13.648 11.213 -15.316 1.00 95.88 97 GLN A O 1
ATOM 767 N N . ALA A 1 98 ? 14.334 13.234 -14.640 1.00 91.88 98 ALA A N 1
ATOM 768 C CA . ALA A 1 98 ? 13.792 13.085 -13.287 1.00 91.88 98 ALA A CA 1
ATOM 769 C C . ALA A 1 98 ? 12.277 12.797 -13.285 1.00 91.88 98 ALA A C 1
ATOM 771 O O . ALA A 1 98 ? 11.796 12.025 -12.455 1.00 91.88 98 ALA A O 1
ATOM 772 N N . GLY A 1 99 ? 11.539 13.377 -14.240 1.00 95.94 99 GLY A N 1
ATOM 773 C CA . GLY A 1 99 ? 10.107 13.129 -14.414 1.00 95.94 99 GLY A CA 1
ATOM 774 C C . GLY A 1 99 ? 9.781 11.686 -14.807 1.00 95.94 99 GLY A C 1
ATOM 775 O O . GLY A 1 99 ? 8.761 11.161 -14.372 1.00 95.94 99 GLY A O 1
ATOM 776 N N . TYR A 1 100 ? 10.663 11.014 -15.552 1.00 97.06 100 TYR A N 1
ATOM 777 C CA . TYR A 1 100 ? 10.462 9.618 -15.936 1.00 97.06 100 TYR A CA 1
ATOM 778 C C . TYR A 1 100 ? 10.588 8.680 -14.731 1.00 97.06 100 TYR A C 1
ATOM 780 O O . TYR A 1 100 ? 9.698 7.869 -14.497 1.00 97.06 100 TYR A O 1
ATOM 788 N N . ALA A 1 101 ? 11.620 8.854 -13.897 1.00 97.00 101 ALA A N 1
ATOM 789 C CA . ALA A 1 101 ? 11.763 8.078 -12.662 1.00 97.00 101 ALA A CA 1
ATOM 790 C C . ALA A 1 101 ? 10.573 8.279 -11.705 1.00 97.00 101 ALA A C 1
ATOM 792 O O . ALA A 1 101 ? 10.110 7.325 -11.083 1.00 97.00 101 ALA A O 1
ATOM 793 N N . ARG A 1 102 ? 10.031 9.503 -11.626 1.00 97.06 102 ARG A N 1
ATOM 794 C CA . ARG A 1 102 ? 8.807 9.776 -10.861 1.00 97.06 102 ARG A CA 1
ATOM 795 C C . ARG A 1 102 ? 7.600 9.023 -11.426 1.00 97.06 102 ARG A C 1
ATOM 797 O O . ARG A 1 102 ? 6.934 8.328 -10.670 1.00 97.06 102 ARG A O 1
ATOM 804 N N . ALA A 1 103 ? 7.379 9.094 -12.739 1.00 98.00 103 ALA A N 1
ATOM 805 C CA . ALA A 1 103 ? 6.288 8.379 -13.400 1.00 98.00 103 ALA A CA 1
ATOM 806 C C . ALA A 1 103 ? 6.401 6.851 -13.240 1.00 98.00 103 ALA A C 1
ATOM 808 O O . ALA A 1 103 ? 5.391 6.175 -13.059 1.00 98.00 103 ALA A O 1
ATOM 809 N N . LEU A 1 104 ? 7.622 6.301 -13.247 1.00 97.88 104 LEU A N 1
ATOM 810 C CA . LEU A 1 104 ? 7.863 4.894 -12.918 1.00 97.88 104 LEU A CA 1
ATOM 811 C C . LEU A 1 104 ? 7.443 4.572 -11.476 1.00 97.88 104 LEU A C 1
ATOM 813 O O . LEU A 1 104 ? 6.824 3.539 -11.242 1.00 97.88 104 LEU A O 1
ATOM 817 N N . GLY A 1 105 ? 7.730 5.454 -10.517 1.00 97.75 105 GLY A N 1
ATOM 818 C CA . GLY A 1 105 ? 7.283 5.298 -9.131 1.00 97.75 105 GLY A CA 1
ATOM 819 C C . GLY A 1 105 ? 5.760 5.292 -8.989 1.00 97.75 105 GLY A C 1
ATOM 820 O O 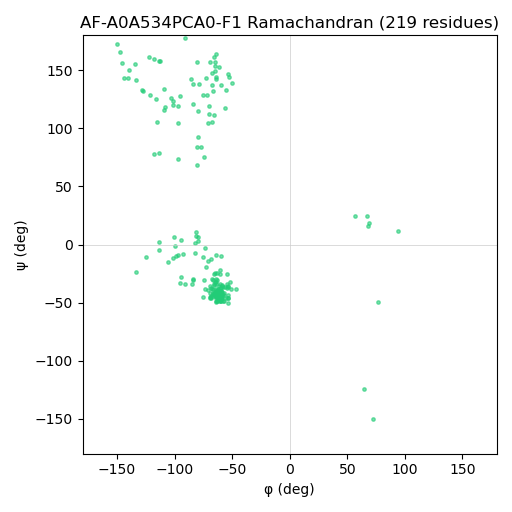. GLY A 1 105 ? 5.213 4.426 -8.303 1.00 97.75 105 GLY A O 1
ATOM 821 N N . ASP A 1 106 ? 5.077 6.201 -9.686 1.00 98.00 106 ASP A N 1
ATOM 822 C CA . ASP A 1 106 ? 3.612 6.278 -9.697 1.00 98.00 106 ASP A CA 1
ATOM 823 C C . ASP A 1 106 ? 2.993 5.025 -10.349 1.00 98.00 106 ASP A C 1
ATOM 825 O O . ASP A 1 106 ? 2.036 4.443 -9.826 1.00 98.00 106 ASP A O 1
ATOM 829 N N . LEU A 1 107 ? 3.587 4.538 -11.446 1.00 97.75 107 LEU A N 1
ATOM 830 C CA . LEU A 1 107 ? 3.184 3.283 -12.082 1.00 97.75 107 LEU A CA 1
ATOM 831 C C . LEU A 1 107 ? 3.417 2.084 -11.153 1.00 97.75 107 LEU A C 1
ATOM 833 O O . LEU A 1 107 ? 2.525 1.256 -11.000 1.00 97.75 107 LEU A O 1
ATOM 837 N N . LEU A 1 108 ? 4.568 2.000 -10.481 1.00 97.88 108 LEU A N 1
ATOM 838 C CA . LEU A 1 108 ? 4.873 0.923 -9.535 1.00 97.88 108 LEU A CA 1
ATOM 839 C C . LEU A 1 108 ? 3.865 0.868 -8.380 1.00 97.88 108 LEU A C 1
ATOM 841 O O . LEU A 1 108 ? 3.408 -0.214 -7.993 1.00 97.88 108 LEU A O 1
ATOM 845 N N . ALA A 1 109 ? 3.503 2.034 -7.839 1.00 96.88 109 ALA A N 1
ATOM 846 C CA . ALA A 1 109 ? 2.461 2.160 -6.829 1.00 96.88 109 ALA A CA 1
ATOM 847 C C . ALA A 1 109 ? 1.112 1.660 -7.362 1.00 96.88 109 ALA A C 1
ATOM 849 O O . ALA A 1 109 ? 0.478 0.824 -6.718 1.00 96.88 109 ALA A O 1
ATOM 850 N N . THR A 1 110 ? 0.726 2.105 -8.560 1.00 97.31 110 THR A N 1
ATOM 851 C CA . THR A 1 110 ? -0.535 1.729 -9.217 1.00 97.31 110 THR A CA 1
ATOM 852 C C . THR A 1 110 ? -0.619 0.225 -9.477 1.00 97.31 110 THR A C 1
ATOM 854 O O . THR A 1 110 ? -1.613 -0.398 -9.117 1.00 97.31 110 THR A O 1
ATOM 857 N N . LEU A 1 111 ? 0.441 -0.389 -10.014 1.00 97.44 111 LEU A N 1
ATOM 858 C CA . LEU A 1 111 ? 0.510 -1.838 -10.236 1.00 97.44 111 LEU A CA 1
ATOM 859 C C . LEU A 1 111 ? 0.359 -2.610 -8.923 1.00 97.44 111 LEU A C 1
ATOM 861 O O . LEU A 1 111 ? -0.402 -3.569 -8.847 1.00 97.44 111 LEU A O 1
ATOM 865 N N . THR A 1 112 ? 1.023 -2.151 -7.860 1.00 97.50 112 THR A N 1
ATOM 866 C CA . THR A 1 112 ? 0.929 -2.796 -6.544 1.00 97.50 112 THR A CA 1
ATOM 867 C C . THR A 1 112 ? -0.478 -2.704 -5.957 1.00 97.50 112 THR A C 1
ATOM 869 O O . THR A 1 112 ? -0.987 -3.694 -5.431 1.00 97.50 112 THR A O 1
ATOM 872 N N . GLN A 1 113 ? -1.118 -1.537 -6.071 1.00 96.44 113 GLN A N 1
ATOM 873 C CA . GLN A 1 113 ? -2.509 -1.331 -5.664 1.00 96.44 113 GLN A CA 1
ATOM 874 C C . GLN A 1 113 ? -3.480 -2.180 -6.501 1.00 96.44 113 GLN A C 1
ATOM 876 O O . GLN A 1 113 ? -4.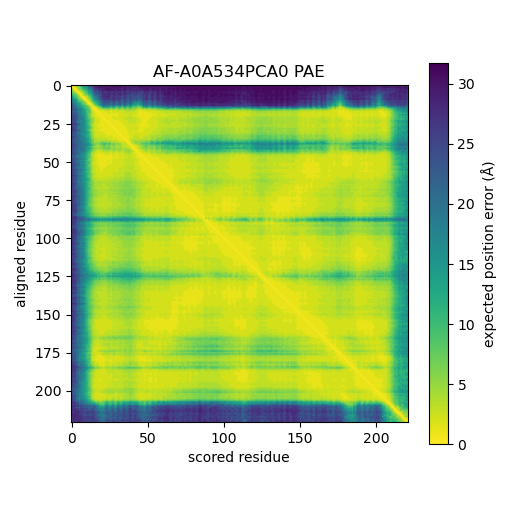459 -2.698 -5.966 1.00 96.44 113 GLN A O 1
ATOM 881 N N . GLY A 1 114 ? -3.164 -2.386 -7.782 1.00 97.06 114 GLY A N 1
ATOM 882 C CA . GLY A 1 114 ? -3.856 -3.291 -8.701 1.00 97.06 114 GLY A CA 1
ATOM 883 C C . GLY A 1 114 ? -3.489 -4.772 -8.558 1.00 97.06 114 GLY A C 1
ATOM 884 O O . GLY A 1 114 ? -3.924 -5.569 -9.380 1.00 97.06 114 GLY A O 1
ATOM 885 N N . LEU A 1 115 ? -2.694 -5.151 -7.548 1.00 96.62 115 LEU A N 1
ATOM 886 C CA . LEU A 1 115 ? -2.218 -6.523 -7.311 1.00 96.62 115 LEU A CA 1
ATOM 887 C C . LEU A 1 115 ? -1.442 -7.158 -8.484 1.00 96.62 115 LEU A C 1
ATOM 889 O O . LEU A 1 115 ? -1.329 -8.379 -8.552 1.00 96.62 115 LEU A O 1
ATOM 893 N N . LEU A 1 116 ? -0.837 -6.345 -9.353 1.00 96.31 116 LEU A N 1
ATOM 894 C CA . LEU A 1 116 ? -0.023 -6.797 -10.480 1.00 96.31 116 LEU A CA 1
ATOM 895 C C . LEU A 1 116 ? 1.473 -6.634 -10.173 1.00 96.31 116 LEU A C 1
ATOM 897 O O . LEU A 1 116 ? 1.938 -5.550 -9.807 1.00 96.31 116 LEU A O 1
ATOM 901 N N . ASP A 1 117 ? 2.252 -7.709 -10.308 1.00 95.38 117 ASP A N 1
ATOM 902 C CA . ASP A 1 117 ? 3.707 -7.636 -10.177 1.00 95.38 117 ASP A CA 1
ATOM 903 C C . ASP A 1 117 ? 4.346 -7.080 -11.468 1.00 95.38 117 ASP A C 1
ATOM 905 O O . ASP A 1 117 ? 3.950 -7.483 -12.562 1.00 95.38 117 ASP A O 1
ATOM 909 N N . PRO A 1 118 ? 5.351 -6.186 -11.413 1.00 96.38 118 PRO A N 1
ATOM 910 C CA . PRO A 1 118 ? 6.084 -5.748 -12.594 1.00 96.38 118 PRO A CA 1
ATOM 911 C C . PRO A 1 118 ? 6.694 -6.888 -13.410 1.00 96.38 118 PRO A C 1
ATOM 913 O O . PRO A 1 118 ? 6.742 -6.796 -14.638 1.00 96.38 118 PRO A O 1
ATOM 916 N N . ALA A 1 119 ? 7.126 -7.972 -12.754 1.00 95.31 119 ALA A N 1
ATOM 917 C CA . ALA A 1 119 ? 7.617 -9.157 -13.453 1.00 95.31 119 ALA A CA 1
ATOM 918 C C . ALA A 1 119 ? 6.499 -9.880 -14.223 1.00 95.31 119 ALA A C 1
ATOM 920 O O . ALA A 1 119 ? 6.764 -10.500 -15.253 1.00 95.31 119 ALA A O 1
ATOM 921 N N . ASP A 1 120 ? 5.255 -9.794 -13.753 1.00 94.94 120 ASP A N 1
ATOM 922 C CA . ASP A 1 120 ? 4.090 -10.319 -14.464 1.00 94.94 120 ASP A CA 1
ATOM 923 C C . ASP A 1 120 ? 3.735 -9.406 -15.633 1.00 94.94 120 ASP A C 1
ATOM 925 O O . ASP A 1 120 ? 3.599 -9.893 -16.750 1.00 94.94 120 ASP A O 1
ATOM 929 N N . LEU A 1 121 ? 3.718 -8.082 -15.430 1.00 93.81 121 LEU A N 1
ATOM 930 C CA . LEU A 1 121 ? 3.497 -7.109 -16.509 1.00 93.81 121 LEU A CA 1
ATOM 931 C C . LEU A 1 121 ? 4.475 -7.301 -17.680 1.00 93.81 121 LEU A C 1
ATOM 933 O O . LEU A 1 121 ? 4.088 -7.165 -18.837 1.00 93.81 121 LEU A O 1
ATOM 937 N N . ALA A 1 122 ? 5.732 -7.646 -17.390 1.00 90.38 122 ALA A N 1
ATOM 938 C CA . ALA A 1 122 ? 6.740 -7.937 -18.406 1.00 90.38 122 ALA A CA 1
ATOM 939 C C . ALA A 1 122 ? 6.429 -9.184 -19.259 1.00 90.38 122 ALA A C 1
ATOM 941 O O . ALA A 1 122 ? 6.937 -9.280 -20.378 1.00 90.38 122 ALA A O 1
ATOM 942 N N . ARG A 1 123 ? 5.637 -10.124 -18.726 1.00 91.62 123 ARG A N 1
ATOM 943 C CA . ARG A 1 123 ? 5.327 -11.441 -19.310 1.00 91.62 123 ARG A CA 1
ATOM 944 C C . ARG A 1 123 ? 3.922 -11.547 -19.903 1.00 91.62 123 ARG A C 1
ATOM 946 O O . ARG A 1 123 ? 3.656 -12.513 -20.611 1.00 91.62 123 ARG A O 1
ATOM 953 N N . LEU A 1 124 ? 3.028 -10.608 -19.592 1.00 91.31 124 LEU A N 1
ATOM 954 C CA . LEU A 1 124 ? 1.686 -10.573 -20.169 1.00 91.31 124 LEU A CA 1
ATOM 955 C C . LEU A 1 124 ? 1.744 -10.315 -21.680 1.00 91.31 124 LEU A C 1
ATOM 957 O O . LEU A 1 124 ? 2.662 -9.658 -22.175 1.00 91.31 124 LEU A O 1
ATOM 961 N N . ASP A 1 125 ? 0.718 -10.778 -22.393 1.00 92.06 125 ASP A N 1
ATOM 962 C CA . ASP A 1 125 ? 0.466 -10.390 -23.782 1.00 92.06 125 ASP A CA 1
ATOM 963 C C . ASP A 1 125 ? -0.094 -8.957 -23.819 1.00 92.06 125 ASP A C 1
ATOM 965 O O . ASP A 1 125 ? -1.296 -8.708 -23.898 1.00 92.06 125 ASP A O 1
ATOM 969 N N . VAL A 1 126 ? 0.803 -7.995 -23.609 1.00 88.06 126 VAL A N 1
ATOM 970 C CA . VAL A 1 126 ? 0.530 -6.556 -23.569 1.00 88.06 126 VAL A CA 1
ATOM 971 C C . VAL A 1 126 ? 1.386 -5.845 -24.611 1.00 88.06 126 VAL A C 1
ATOM 973 O O . VAL A 1 126 ? 2.413 -6.382 -25.037 1.00 88.06 126 VAL A O 1
ATOM 976 N N . PRO A 1 127 ? 1.036 -4.604 -25.004 1.00 91.88 127 PRO A N 1
ATOM 977 C CA . PRO A 1 127 ? 1.884 -3.825 -25.894 1.00 91.88 127 PRO A CA 1
ATOM 978 C C . PRO A 1 127 ? 3.335 -3.799 -25.402 1.00 91.88 127 PRO A C 1
ATOM 980 O O . PRO A 1 127 ? 3.583 -3.608 -24.211 1.00 91.88 127 PRO A O 1
ATOM 983 N N . GLU A 1 128 ? 4.294 -3.919 -26.321 1.00 90.25 128 GLU A N 1
ATOM 984 C CA . GLU A 1 128 ? 5.739 -3.967 -26.034 1.00 90.25 128 GLU A CA 1
ATOM 985 C C . GLU A 1 128 ? 6.186 -2.878 -25.043 1.00 90.25 128 GLU A C 1
ATOM 987 O O . GLU A 1 128 ? 6.958 -3.132 -24.119 1.00 90.25 128 GLU A O 1
ATOM 992 N N . ARG A 1 129 ? 5.606 -1.678 -25.174 1.00 92.00 129 ARG A N 1
ATOM 993 C CA . ARG A 1 129 ? 5.808 -0.545 -24.265 1.00 92.00 129 ARG A CA 1
ATOM 994 C C . ARG A 1 129 ? 5.542 -0.900 -22.794 1.00 92.00 129 ARG A C 1
ATOM 996 O O . ARG A 1 129 ? 6.293 -0.479 -21.921 1.00 92.00 129 ARG A O 1
ATOM 1003 N N . ALA A 1 130 ? 4.467 -1.626 -22.505 1.00 93.06 130 ALA A N 1
ATOM 1004 C CA . ALA A 1 130 ? 4.122 -2.046 -21.151 1.00 93.06 130 ALA A CA 1
ATOM 1005 C C . ALA A 1 130 ? 5.094 -3.119 -20.637 1.00 93.06 130 ALA A C 1
ATOM 1007 O O . ALA A 1 130 ? 5.533 -3.042 -19.489 1.00 93.06 130 ALA A O 1
ATOM 1008 N N . SER A 1 131 ? 5.503 -4.051 -21.503 1.00 92.94 131 SER A N 1
ATOM 1009 C CA . SER A 1 131 ? 6.498 -5.074 -21.163 1.00 92.94 131 SER A CA 1
ATOM 1010 C C . SER A 1 131 ? 7.874 -4.462 -20.824 1.00 92.94 131 SER A C 1
ATOM 1012 O O . SER A 1 131 ? 8.490 -4.835 -19.822 1.00 92.94 131 SER A O 1
ATOM 1014 N N . GLU A 1 132 ? 8.338 -3.461 -21.587 1.00 94.50 132 GLU A N 1
ATOM 1015 C CA . GLU A 1 132 ? 9.567 -2.693 -21.299 1.00 94.50 132 GLU A CA 1
ATOM 1016 C C . GLU A 1 132 ? 9.522 -1.984 -19.933 1.00 94.50 132 GLU A C 1
ATOM 1018 O O . GLU A 1 132 ? 10.497 -2.019 -19.169 1.00 94.50 132 GLU A O 1
ATOM 1023 N N . LEU A 1 133 ? 8.381 -1.370 -19.598 1.00 96.31 133 LEU A N 1
ATOM 1024 C CA . LEU A 1 133 ? 8.165 -0.744 -18.290 1.00 96.31 133 LEU A CA 1
ATOM 1025 C C . LEU A 1 133 ? 8.170 -1.789 -17.169 1.00 96.31 133 LEU A C 1
ATOM 1027 O O . LEU A 1 133 ? 8.828 -1.577 -16.152 1.00 96.31 133 LEU A O 1
ATOM 1031 N N . GLY A 1 134 ? 7.511 -2.935 -17.372 1.00 96.19 134 GLY A N 1
ATOM 1032 C CA . GLY A 1 134 ? 7.518 -4.058 -16.431 1.00 96.19 134 GLY A CA 1
ATOM 1033 C C . GLY A 1 134 ? 8.935 -4.524 -16.092 1.00 96.19 134 GLY A C 1
ATOM 1034 O O . GLY A 1 134 ? 9.276 -4.638 -14.915 1.00 96.19 134 GLY A O 1
ATOM 1035 N N . ARG A 1 135 ? 9.805 -4.683 -17.103 1.00 96.00 135 ARG A N 1
ATOM 1036 C CA . ARG A 1 135 ? 11.225 -5.037 -16.900 1.00 96.00 135 ARG A CA 1
ATOM 1037 C C . ARG A 1 135 ? 11.984 -3.987 -16.089 1.00 96.00 135 ARG A C 1
ATOM 1039 O O . ARG A 1 135 ? 12.668 -4.339 -15.130 1.00 96.00 135 ARG A O 1
ATOM 1046 N N . THR A 1 136 ? 11.835 -2.707 -16.437 1.00 97.62 136 THR A N 1
ATOM 1047 C CA . THR A 1 136 ? 12.484 -1.601 -15.707 1.00 97.62 136 THR A CA 1
ATOM 1048 C C . THR A 1 136 ? 12.043 -1.580 -14.238 1.00 97.62 136 THR A C 1
ATOM 1050 O O . THR A 1 136 ? 12.865 -1.481 -13.328 1.00 97.62 136 THR A O 1
ATOM 1053 N N . LEU A 1 137 ? 10.743 -1.719 -13.982 1.00 98.06 137 LEU A N 1
ATOM 1054 C CA . LEU A 1 137 ? 10.182 -1.721 -12.632 1.00 98.06 137 LEU A CA 1
ATOM 1055 C C . LEU A 1 137 ? 10.576 -2.966 -11.825 1.00 98.06 137 LEU A C 1
ATOM 1057 O O . LEU A 1 137 ? 10.852 -2.856 -10.629 1.00 98.06 137 LEU A O 1
ATOM 1061 N N . ALA A 1 138 ? 10.654 -4.134 -12.466 1.00 97.81 138 ALA A N 1
ATOM 1062 C CA . ALA A 1 138 ? 11.161 -5.353 -11.840 1.00 97.81 138 ALA A CA 1
ATOM 1063 C C . ALA A 1 138 ? 12.633 -5.197 -11.425 1.00 97.81 138 ALA A C 1
ATOM 1065 O O . ALA A 1 138 ? 13.009 -5.605 -10.326 1.00 97.81 138 ALA A O 1
ATOM 1066 N N . ALA A 1 139 ? 13.453 -4.535 -12.248 1.00 98.12 139 ALA A N 1
ATOM 1067 C CA . ALA A 1 139 ? 14.835 -4.225 -11.893 1.00 98.12 139 ALA A CA 1
ATOM 1068 C C . ALA A 1 139 ? 14.933 -3.260 -10.696 1.00 98.12 139 ALA A C 1
ATOM 1070 O O . ALA A 1 139 ? 15.732 -3.496 -9.788 1.00 98.12 139 ALA A O 1
ATOM 1071 N N . ALA A 1 140 ? 14.079 -2.229 -10.638 1.00 98.12 140 ALA A N 1
ATOM 1072 C CA . ALA A 1 140 ? 14.011 -1.317 -9.491 1.00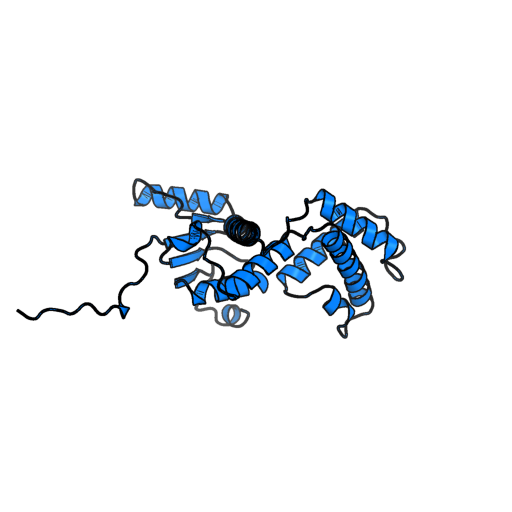 98.12 140 ALA A CA 1
ATOM 1073 C C . ALA A 1 140 ? 13.646 -2.048 -8.189 1.00 98.12 140 ALA A C 1
ATOM 1075 O O . ALA A 1 140 ? 14.266 -1.814 -7.151 1.00 98.12 140 ALA A O 1
ATOM 1076 N N . ARG A 1 141 ? 12.685 -2.982 -8.244 1.00 97.62 141 ARG A N 1
ATOM 1077 C CA . ARG A 1 141 ? 12.376 -3.870 -7.110 1.00 97.62 141 ARG A CA 1
ATOM 1078 C C . ARG A 1 141 ? 13.572 -4.727 -6.721 1.00 97.62 141 ARG A C 1
ATOM 1080 O O . ARG A 1 141 ? 13.900 -4.789 -5.544 1.00 97.62 141 ARG A O 1
ATOM 1087 N N . GLY A 1 142 ? 14.257 -5.319 -7.698 1.00 97.94 142 GLY A N 1
ATOM 1088 C CA . GLY A 1 142 ? 15.458 -6.116 -7.456 1.00 97.94 142 GLY A CA 1
ATOM 1089 C C . GLY A 1 142 ? 16.575 -5.333 -6.755 1.00 97.94 142 GLY A C 1
ATOM 1090 O O . GLY A 1 142 ? 17.266 -5.890 -5.907 1.00 97.94 142 GLY A O 1
ATOM 1091 N N . LEU A 1 143 ? 16.737 -4.041 -7.062 1.00 98.31 143 LEU A N 1
ATOM 1092 C CA . LEU A 1 143 ? 17.670 -3.154 -6.355 1.00 98.31 143 LEU A CA 1
ATOM 1093 C C . LEU A 1 143 ? 17.277 -2.956 -4.884 1.00 98.31 143 LEU A C 1
ATOM 1095 O O . LEU A 1 143 ? 18.132 -3.070 -4.007 1.00 98.31 143 LEU A O 1
ATOM 1099 N N . LEU A 1 144 ? 15.994 -2.707 -4.604 1.00 98.12 144 LEU A N 1
ATOM 1100 C CA . LEU A 1 144 ? 15.496 -2.572 -3.231 1.00 98.12 144 LEU A CA 1
ATOM 1101 C C . LEU A 1 144 ? 15.619 -3.883 -2.448 1.00 98.12 144 LEU A C 1
ATOM 1103 O O . LEU A 1 144 ? 16.105 -3.867 -1.319 1.00 98.12 144 LEU A O 1
ATOM 1107 N N . ASP A 1 145 ? 15.266 -5.008 -3.070 1.00 97.62 145 ASP A N 1
ATOM 1108 C CA . ASP A 1 145 ? 15.351 -6.336 -2.460 1.00 97.62 145 ASP A CA 1
ATOM 1109 C C . ASP A 1 145 ? 16.797 -6.668 -2.059 1.00 97.62 145 ASP A C 1
ATOM 1111 O O . ASP A 1 145 ? 17.039 -7.118 -0.938 1.00 97.62 145 ASP A O 1
ATOM 1115 N N . ARG A 1 146 ? 17.781 -6.359 -2.918 1.00 97.75 146 ARG A N 1
ATOM 1116 C CA . ARG A 1 146 ? 19.213 -6.507 -2.589 1.00 97.75 146 ARG A CA 1
ATOM 1117 C C . ARG A 1 146 ? 19.661 -5.617 -1.428 1.00 97.75 146 ARG A C 1
ATOM 1119 O O . ARG A 1 146 ? 20.556 -6.003 -0.685 1.00 97.75 146 ARG A O 1
ATOM 1126 N N . ALA A 1 147 ? 19.039 -4.453 -1.259 1.00 97.25 147 ALA A N 1
ATOM 1127 C CA . ALA A 1 147 ? 19.287 -3.556 -0.133 1.00 97.25 147 ALA A CA 1
ATOM 1128 C C . ALA A 1 147 ? 18.507 -3.946 1.142 1.00 97.25 147 ALA A C 1
ATOM 1130 O O . ALA A 1 147 ? 18.593 -3.240 2.147 1.00 97.25 147 ALA A O 1
ATOM 1131 N N . GLY A 1 148 ? 17.726 -5.034 1.116 1.00 97.38 148 GLY A N 1
ATOM 1132 C CA . GLY A 1 148 ? 16.856 -5.429 2.226 1.00 97.38 148 GLY A CA 1
ATOM 1133 C C . GLY A 1 148 ? 15.703 -4.450 2.466 1.00 97.38 148 GLY A C 1
ATOM 1134 O O . GLY A 1 148 ? 15.198 -4.356 3.585 1.00 97.38 148 GLY A O 1
ATOM 1135 N N . LEU A 1 149 ? 15.305 -3.697 1.440 1.00 98.19 149 LEU A N 1
ATOM 1136 C CA . LEU A 1 149 ? 14.241 -2.699 1.485 1.00 98.19 149 LEU A CA 1
ATOM 1137 C C . LEU A 1 149 ? 13.051 -3.133 0.631 1.00 98.19 149 LEU A C 1
ATOM 1139 O O . LEU A 1 149 ? 13.180 -3.904 -0.313 1.00 98.19 149 LEU A O 1
ATOM 1143 N N . VAL A 1 150 ? 11.880 -2.576 0.930 1.00 97.69 150 VAL A N 1
ATOM 1144 C CA . VAL A 1 150 ? 10.666 -2.781 0.130 1.00 97.69 150 VAL A CA 1
ATOM 1145 C C . VAL A 1 150 ? 9.960 -1.456 -0.127 1.00 97.69 150 VAL A C 1
ATOM 1147 O O . VAL A 1 150 ? 9.907 -0.598 0.752 1.00 97.69 150 VAL A O 1
ATOM 1150 N N . GLU A 1 151 ? 9.395 -1.238 -1.311 1.00 95.88 151 GLU A N 1
ATOM 1151 C CA . GLU A 1 151 ? 8.628 -0.019 -1.564 1.00 95.88 151 GLU A CA 1
ATOM 1152 C C . GLU A 1 151 ? 7.357 0.056 -0.682 1.00 95.88 151 GLU A C 1
ATOM 1154 O O . GLU A 1 151 ? 6.768 -0.981 -0.360 1.00 95.88 151 GLU A O 1
ATOM 1159 N N . PRO A 1 152 ? 6.883 1.260 -0.296 1.00 95.38 152 PRO A N 1
ATOM 1160 C CA . PRO A 1 152 ? 5.795 1.408 0.678 1.00 95.38 152 PRO A CA 1
ATOM 1161 C C . PRO A 1 152 ? 4.514 0.629 0.344 1.00 95.38 152 PRO A C 1
ATOM 1163 O O . PRO A 1 152 ? 3.991 -0.080 1.199 1.00 95.38 152 PRO A O 1
ATOM 1166 N N . ASN A 1 153 ? 4.037 0.686 -0.904 1.00 95.88 153 ASN A N 1
ATOM 1167 C CA . ASN A 1 153 ? 2.825 -0.039 -1.309 1.00 95.88 153 ASN A CA 1
ATOM 1168 C C . ASN A 1 153 ? 3.011 -1.565 -1.261 1.00 95.88 153 ASN A C 1
ATOM 1170 O O . ASN A 1 153 ? 2.084 -2.292 -0.907 1.00 95.88 153 ASN A O 1
ATOM 1174 N N . ARG A 1 154 ? 4.213 -2.074 -1.568 1.00 97.44 154 ARG A N 1
ATOM 1175 C CA . ARG A 1 154 ? 4.500 -3.513 -1.473 1.00 97.44 154 ARG A CA 1
ATOM 1176 C C . ARG A 1 154 ? 4.657 -3.951 -0.025 1.00 97.44 154 ARG A C 1
ATOM 1178 O O . ARG A 1 154 ? 4.252 -5.063 0.290 1.00 97.44 154 ARG A O 1
ATOM 1185 N N . ALA A 1 155 ? 5.136 -3.081 0.865 1.00 98.12 155 ALA A N 1
ATOM 1186 C CA . ALA A 1 155 ? 5.104 -3.335 2.304 1.00 98.12 155 ALA A CA 1
ATOM 1187 C C . ALA A 1 155 ? 3.663 -3.561 2.794 1.00 98.12 155 ALA A C 1
ATOM 1189 O O . ALA A 1 155 ? 3.411 -4.519 3.523 1.00 98.12 155 ALA A O 1
ATOM 1190 N N . VAL A 1 156 ? 2.710 -2.730 2.344 1.00 97.81 156 VAL A N 1
ATOM 1191 C CA . VAL A 1 156 ? 1.278 -2.914 2.644 1.00 97.81 156 VAL A CA 1
ATOM 1192 C C . VAL A 1 156 ? 0.774 -4.241 2.078 1.00 97.81 156 VAL A C 1
ATOM 1194 O O . VAL A 1 156 ? 0.175 -5.014 2.822 1.00 97.81 156 VAL A O 1
ATOM 1197 N N . ARG A 1 157 ? 1.076 -4.557 0.808 1.00 97.88 157 ARG A N 1
ATOM 1198 C CA . ARG A 1 157 ? 0.724 -5.856 0.199 1.00 97.88 157 ARG A CA 1
ATOM 1199 C C . ARG A 1 157 ? 1.225 -7.034 1.037 1.00 97.88 157 ARG A C 1
ATOM 1201 O O . ARG A 1 157 ? 0.431 -7.898 1.388 1.00 97.88 157 ARG A O 1
ATOM 1208 N N . ILE A 1 158 ? 2.506 -7.026 1.414 1.00 98.06 158 ILE A N 1
ATOM 1209 C CA . ILE A 1 158 ? 3.109 -8.063 2.262 1.00 98.06 158 ILE A CA 1
ATOM 1210 C C . ILE A 1 158 ? 2.374 -8.148 3.601 1.00 98.06 158 ILE A C 1
ATOM 1212 O O . ILE A 1 158 ? 2.033 -9.242 4.033 1.00 98.06 158 ILE A O 1
ATOM 1216 N N . ALA A 1 159 ? 2.089 -7.024 4.257 1.00 97.94 159 ALA A N 1
ATOM 1217 C CA . ALA A 1 159 ? 1.373 -7.035 5.529 1.00 97.94 159 ALA A CA 1
ATOM 1218 C C . ALA A 1 159 ? -0.039 -7.641 5.406 1.00 97.94 159 ALA A C 1
ATOM 1220 O O . ALA A 1 159 ? -0.443 -8.419 6.269 1.00 97.94 159 ALA A O 1
ATOM 1221 N N . VAL A 1 160 ? -0.759 -7.349 4.317 1.00 97.75 160 VAL A N 1
ATOM 1222 C CA . VAL A 1 160 ? -2.065 -7.960 4.011 1.00 97.75 160 VAL A CA 1
ATOM 1223 C C . VAL A 1 160 ? -1.928 -9.463 3.754 1.00 97.75 160 VAL A C 1
ATOM 1225 O O . VAL A 1 160 ? -2.701 -10.246 4.307 1.00 97.75 160 VAL A O 1
ATOM 1228 N N . ASP A 1 161 ? -0.929 -9.881 2.973 1.00 97.50 161 ASP A N 1
ATOM 1229 C CA . ASP A 1 161 ? -0.642 -11.296 2.708 1.00 97.50 161 ASP A CA 1
ATOM 1230 C C . ASP A 1 161 ? -0.347 -12.056 4.011 1.00 97.50 161 ASP A C 1
ATOM 1232 O O . ASP A 1 161 ? -0.867 -13.147 4.240 1.00 97.50 161 ASP A O 1
ATOM 1236 N N . GLN A 1 162 ? 0.448 -11.464 4.900 1.00 97.44 162 GLN A N 1
ATOM 1237 C CA . GLN A 1 162 ? 0.787 -12.059 6.191 1.00 97.44 162 GLN A CA 1
ATOM 1238 C C . GLN A 1 162 ? -0.406 -12.106 7.150 1.00 97.44 162 GLN A C 1
ATOM 1240 O O . GLN A 1 162 ? -0.573 -13.076 7.894 1.00 97.44 162 GLN A O 1
ATOM 1245 N N . LEU A 1 163 ? -1.272 -11.093 7.114 1.00 95.81 163 LEU A N 1
ATOM 1246 C CA . LEU A 1 163 ? -2.521 -11.106 7.865 1.00 95.81 163 LEU A CA 1
ATOM 1247 C C . LEU A 1 163 ? -3.445 -12.237 7.395 1.00 95.81 163 LEU A C 1
ATOM 1249 O O . LEU A 1 163 ? -4.042 -12.917 8.233 1.00 95.81 163 LEU A O 1
ATOM 1253 N N . ALA A 1 164 ? -3.513 -12.477 6.081 1.00 96.12 164 ALA A N 1
ATOM 1254 C CA . ALA A 1 164 ? -4.259 -13.592 5.495 1.00 96.12 164 ALA A CA 1
ATOM 1255 C C . ALA A 1 164 ? -3.697 -14.962 5.914 1.00 96.12 164 ALA A C 1
ATOM 1257 O O . ALA A 1 164 ? -4.448 -15.920 6.052 1.00 96.12 164 ALA A O 1
ATOM 1258 N N . GLN A 1 165 ? -2.389 -15.042 6.177 1.00 95.62 165 GLN A N 1
ATOM 1259 C CA . GLN A 1 165 ? -1.704 -16.241 6.681 1.00 95.62 165 GLN A CA 1
ATOM 1260 C C . GLN A 1 165 ? -1.845 -16.441 8.203 1.00 95.62 165 GLN A C 1
ATOM 1262 O O . GLN A 1 165 ? -1.209 -17.327 8.770 1.00 95.62 165 GLN A O 1
ATOM 1267 N N . GLY A 1 166 ? -2.671 -15.641 8.885 1.00 93.19 166 GLY A N 1
ATOM 1268 C CA . GLY A 1 166 ? -2.989 -15.832 10.303 1.00 93.19 166 GLY A CA 1
ATOM 1269 C C . GLY A 1 166 ? -2.128 -15.034 11.285 1.00 93.19 166 GLY A C 1
ATOM 1270 O O . GLY A 1 166 ? -2.229 -15.261 12.491 1.00 93.19 166 GLY A O 1
ATOM 1271 N N . MET A 1 167 ? -1.325 -14.068 10.821 1.00 93.50 167 MET A N 1
ATOM 1272 C CA . MET A 1 167 ? -0.631 -13.125 11.715 1.00 93.50 167 MET A CA 1
ATOM 1273 C C . MET A 1 167 ? -1.624 -12.449 12.679 1.00 93.50 167 MET A C 1
ATOM 1275 O O . MET A 1 167 ? -2.746 -12.163 12.273 1.00 93.50 167 MET A O 1
ATOM 1279 N N . PRO A 1 168 ? -1.285 -12.157 13.945 1.00 92.06 168 PRO A N 1
ATOM 1280 C CA . PRO A 1 168 ? -2.185 -11.440 14.850 1.00 92.06 168 PRO A CA 1
ATOM 1281 C C . PRO A 1 168 ? -2.689 -10.103 14.280 1.00 92.06 168 PRO A C 1
ATOM 1283 O O . PRO A 1 168 ? -1.979 -9.418 13.548 1.00 92.06 168 PRO A O 1
ATOM 1286 N N . LEU A 1 169 ? -3.926 -9.727 14.625 1.00 93.25 169 LEU A N 1
ATOM 1287 C CA . LEU A 1 169 ? -4.447 -8.396 14.304 1.00 93.25 169 LEU A CA 1
ATOM 1288 C C . LEU A 1 169 ? -3.621 -7.331 15.042 1.00 93.25 169 LEU A C 1
ATOM 1290 O O . LEU A 1 169 ? -3.270 -7.548 16.207 1.00 93.25 169 LEU A O 1
ATOM 1294 N N . PRO A 1 170 ? -3.355 -6.165 14.426 1.00 92.06 170 PRO A N 1
ATOM 1295 C CA . PRO A 1 170 ? -2.677 -5.083 15.121 1.00 92.06 170 PRO A CA 1
ATOM 1296 C C . PRO A 1 170 ? -3.492 -4.614 16.331 1.00 92.06 170 PRO A C 1
ATOM 1298 O O . PRO A 1 170 ? -4.722 -4.701 16.295 1.00 92.06 170 PRO A O 1
ATOM 1301 N N . PRO A 1 171 ? -2.858 -4.061 17.384 1.00 89.88 171 PRO A N 1
ATOM 1302 C CA . PRO A 1 171 ? -3.550 -3.657 18.612 1.00 89.88 171 PRO A CA 1
ATOM 1303 C C . PRO A 1 171 ? -4.761 -2.741 18.386 1.00 89.88 171 PRO A C 1
ATOM 1305 O O . PRO A 1 171 ? -5.745 -2.827 19.120 1.00 89.88 171 PRO A O 1
ATOM 1308 N N . LEU A 1 172 ? -4.696 -1.898 17.349 1.00 89.69 172 LEU A N 1
ATOM 1309 C CA . LEU A 1 172 ? -5.791 -1.035 16.907 1.00 89.69 172 LEU A CA 1
ATOM 1310 C C . LEU A 1 172 ? -7.056 -1.829 16.536 1.00 89.69 172 LEU A C 1
ATOM 1312 O O . LEU A 1 172 ? -8.160 -1.420 16.876 1.00 89.69 172 LEU A O 1
ATOM 1316 N N . LEU A 1 173 ? -6.885 -2.967 15.862 1.00 92.56 173 LEU A N 1
ATOM 1317 C CA . LEU A 1 173 ? -7.961 -3.838 15.393 1.00 92.56 173 LEU A CA 1
ATOM 1318 C C . LEU A 1 173 ? -8.327 -4.923 16.407 1.00 92.56 173 LEU A C 1
ATOM 1320 O O . LEU A 1 173 ? -9.493 -5.277 16.526 1.00 92.56 173 LEU A O 1
ATOM 1324 N N . ALA A 1 174 ? -7.354 -5.431 17.167 1.00 90.44 174 ALA A N 1
ATOM 1325 C CA . ALA A 1 174 ? -7.553 -6.528 18.115 1.00 90.44 174 ALA A CA 1
ATOM 1326 C C . ALA A 1 174 ? -8.567 -6.206 19.230 1.00 90.44 174 ALA A C 1
ATOM 1328 O O . ALA A 1 174 ? -9.120 -7.114 19.843 1.00 90.44 174 ALA A O 1
ATOM 1329 N N . ARG A 1 175 ? -8.802 -4.916 19.505 1.00 85.75 175 ARG A N 1
ATOM 1330 C CA . ARG A 1 175 ? -9.776 -4.442 20.502 1.00 85.75 175 ARG A CA 1
ATOM 1331 C C . ARG A 1 175 ? -11.132 -4.062 19.903 1.00 85.75 175 ARG A C 1
ATOM 1333 O O . ARG A 1 175 ? -12.051 -3.774 20.665 1.00 85.75 175 ARG A O 1
ATOM 1340 N N . ALA A 1 176 ? -11.259 -4.014 18.578 1.00 90.56 176 ALA A N 1
ATOM 1341 C CA . ALA A 1 176 ? -12.494 -3.620 17.912 1.00 90.56 176 ALA A CA 1
ATOM 1342 C C . ALA A 1 176 ? -13.449 -4.817 17.794 1.00 90.56 176 ALA A C 1
ATOM 1344 O O . ALA A 1 176 ? -13.026 -5.920 17.458 1.00 90.56 176 ALA A O 1
ATOM 1345 N N . ALA A 1 177 ? -14.745 -4.604 18.039 1.00 88.50 177 ALA A N 1
ATOM 1346 C CA . ALA A 1 177 ? -15.760 -5.618 17.715 1.00 88.50 177 ALA A CA 1
ATOM 1347 C C . ALA A 1 177 ? -16.195 -5.549 16.249 1.00 88.50 177 ALA A C 1
ATOM 1349 O O . ALA A 1 177 ? -16.584 -6.552 15.652 1.00 88.50 177 ALA A O 1
ATOM 1350 N N . GLU A 1 178 ? -16.153 -4.344 15.688 1.00 93.50 178 GLU A N 1
ATOM 1351 C CA . GLU A 1 178 ? -16.568 -4.031 14.329 1.00 93.50 178 GLU A CA 1
ATOM 1352 C C . GLU A 1 178 ? -15.637 -2.964 13.757 1.00 93.50 178 GLU A C 1
ATOM 1354 O O . GLU A 1 178 ? -15.226 -2.043 14.472 1.00 93.50 178 GLU A O 1
ATOM 1359 N N . VAL A 1 179 ? -15.337 -3.077 12.466 1.00 95.69 179 VAL A N 1
ATOM 1360 C CA . VAL A 1 179 ? -14.647 -2.040 11.700 1.00 95.69 179 VAL A CA 1
ATOM 1361 C C . VAL A 1 179 ? -15.586 -1.535 10.614 1.00 95.69 179 VAL A C 1
ATOM 1363 O O . VAL A 1 179 ? -16.092 -2.316 9.807 1.00 95.69 179 VAL A O 1
ATOM 1366 N N . GLU A 1 180 ? -15.808 -0.228 10.592 1.00 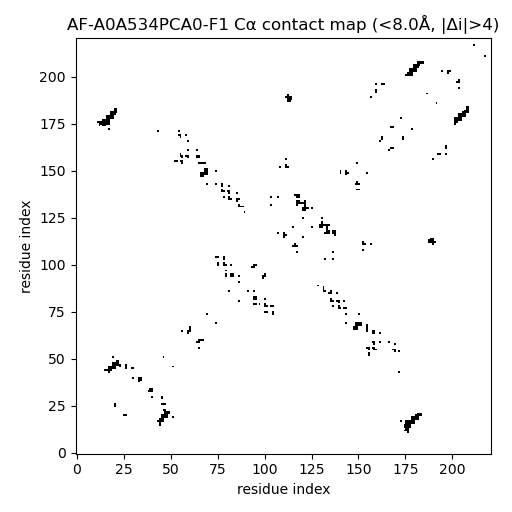95.81 180 GLU A N 1
ATOM 1367 C CA . GLU A 1 180 ? -16.609 0.454 9.580 1.00 95.81 180 GLU A CA 1
ATOM 1368 C C . GLU A 1 180 ? -15.692 1.279 8.679 1.00 95.81 180 GLU A C 1
ATOM 1370 O O . GLU A 1 180 ? -15.070 2.222 9.151 1.00 95.81 180 GLU A O 1
ATOM 1375 N N . PHE A 1 181 ? -15.611 0.947 7.394 1.00 95.38 181 PHE A N 1
ATOM 1376 C CA . PHE A 1 181 ? -15.002 1.813 6.386 1.00 95.38 181 PHE A CA 1
ATOM 1377 C C . PHE A 1 181 ? -16.053 2.815 5.912 1.00 95.38 181 PHE A C 1
ATOM 1379 O O . PHE A 1 181 ? -17.098 2.398 5.410 1.00 95.38 181 PHE A O 1
ATOM 1386 N N . ASP A 1 182 ? -15.792 4.110 6.071 1.00 93.62 182 ASP A N 1
ATOM 1387 C CA . ASP A 1 182 ? -16.734 5.181 5.730 1.00 93.62 182 ASP A CA 1
ATOM 1388 C C . ASP A 1 182 ? -16.069 6.213 4.813 1.00 93.62 182 ASP A C 1
ATOM 1390 O O . ASP A 1 182 ? -14.945 6.651 5.058 1.00 93.62 182 ASP A O 1
ATOM 1394 N N . GLY A 1 183 ? -16.750 6.576 3.724 1.00 89.75 183 GLY A N 1
ATOM 1395 C CA . GLY A 1 183 ? -16.273 7.588 2.777 1.00 89.75 183 GLY A CA 1
ATOM 1396 C C . GLY A 1 183 ? -15.028 7.209 1.962 1.00 89.75 183 GLY A C 1
ATOM 1397 O O . GLY A 1 183 ? -14.403 8.093 1.380 1.00 89.75 183 GLY A O 1
ATOM 1398 N N . ILE A 1 184 ? -14.653 5.925 1.902 1.00 90.62 184 ILE A N 1
ATOM 1399 C CA . ILE A 1 184 ? -13.566 5.441 1.036 1.00 90.62 184 ILE A CA 1
ATOM 1400 C C . ILE A 1 184 ? -14.094 5.298 -0.395 1.00 90.62 184 ILE A C 1
ATOM 1402 O O . ILE A 1 184 ? -14.970 4.471 -0.652 1.00 90.62 184 ILE A O 1
ATOM 1406 N N . LEU A 1 185 ? -13.565 6.112 -1.311 1.00 86.50 185 LEU A N 1
ATOM 1407 C CA . LEU A 1 185 ? -13.974 6.142 -2.722 1.00 86.50 185 LEU A CA 1
ATOM 1408 C C . LEU A 1 185 ? -13.083 5.277 -3.617 1.00 86.50 185 LEU A C 1
ATOM 1410 O O . LEU A 1 185 ? -13.545 4.708 -4.600 1.00 86.50 185 LEU A O 1
ATOM 1414 N N . ASP A 1 186 ? -11.804 5.176 -3.282 1.00 86.69 186 ASP A N 1
ATOM 1415 C CA . ASP A 1 186 ? -10.778 4.494 -4.059 1.00 86.69 186 ASP A CA 1
ATOM 1416 C C . ASP A 1 186 ? -10.548 3.069 -3.527 1.00 86.69 186 ASP A C 1
ATOM 1418 O O . ASP A 1 186 ? -9.546 2.749 -2.878 1.00 86.69 186 ASP A O 1
ATOM 1422 N N . TRP A 1 187 ? -11.506 2.183 -3.808 1.00 90.88 187 TRP A N 1
ATOM 1423 C CA . TRP A 1 187 ? -11.391 0.748 -3.537 1.00 90.88 187 TRP A CA 1
ATOM 1424 C C . TRP A 1 187 ? -10.501 0.061 -4.573 1.00 90.88 187 TRP A C 1
ATOM 1426 O O . TRP A 1 187 ? -10.962 -0.505 -5.559 1.00 90.88 187 TRP A O 1
ATOM 1436 N N . THR A 1 188 ? -9.190 0.115 -4.346 1.00 94.19 188 THR A N 1
ATOM 1437 C CA . THR A 1 188 ? -8.220 -0.642 -5.146 1.00 94.19 188 THR A CA 1
ATOM 1438 C C . THR A 1 188 ? -8.347 -2.147 -4.870 1.00 94.19 188 THR A C 1
ATOM 1440 O O . THR A 1 188 ? -8.765 -2.535 -3.772 1.00 94.19 188 THR A O 1
ATOM 1443 N N . PRO A 1 189 ? -7.917 -3.023 -5.798 1.00 97.06 189 PRO A N 1
ATOM 1444 C CA . PRO A 1 189 ? -7.871 -4.465 -5.553 1.00 97.06 189 PRO A CA 1
ATOM 1445 C C . PRO A 1 189 ? -7.143 -4.850 -4.255 1.00 97.06 189 PRO A C 1
ATOM 1447 O O . PRO A 1 189 ? -7.600 -5.723 -3.517 1.00 97.06 189 PRO A O 1
ATOM 1450 N N . LEU A 1 190 ? -6.046 -4.163 -3.911 1.00 96.81 190 LEU A N 1
ATOM 1451 C CA . LEU A 1 190 ? -5.340 -4.382 -2.646 1.00 96.81 190 LEU A CA 1
ATOM 1452 C C . LEU A 1 190 ? -6.199 -4.034 -1.416 1.00 96.81 190 LEU A C 1
ATOM 1454 O O . LEU A 1 190 ? -6.175 -4.766 -0.425 1.00 96.81 190 LEU A O 1
ATOM 1458 N N . ARG A 1 191 ? -6.975 -2.949 -1.466 1.00 95.62 191 ARG A N 1
ATOM 1459 C CA . ARG A 1 191 ? -7.848 -2.532 -0.355 1.00 95.62 191 ARG A CA 1
ATOM 1460 C C . ARG A 1 191 ? -9.074 -3.422 -0.212 1.00 95.62 191 ARG A C 1
ATOM 1462 O O . ARG A 1 191 ? -9.433 -3.764 0.913 1.00 95.62 191 ARG A O 1
ATOM 1469 N N . LEU A 1 192 ? -9.664 -3.860 -1.323 1.00 95.00 192 LEU A N 1
ATOM 1470 C CA . LEU A 1 192 ? -10.715 -4.881 -1.311 1.00 95.00 192 LEU A CA 1
ATOM 1471 C C . LEU A 1 192 ? -10.192 -6.175 -0.684 1.00 95.00 192 LEU A C 1
ATOM 1473 O O . LEU A 1 192 ? -10.814 -6.724 0.226 1.00 95.00 192 LEU A O 1
ATOM 1477 N N . ARG A 1 193 ? -8.986 -6.605 -1.072 1.00 96.38 193 ARG A N 1
ATOM 1478 C CA . ARG A 1 193 ? -8.333 -7.763 -0.457 1.00 96.38 193 ARG A CA 1
ATOM 1479 C C . ARG A 1 193 ? -8.101 -7.573 1.042 1.00 96.38 193 ARG A C 1
ATOM 1481 O O . ARG A 1 193 ? -8.368 -8.497 1.805 1.00 96.38 193 ARG A O 1
ATOM 1488 N N . LEU A 1 194 ? -7.651 -6.397 1.482 1.00 96.44 194 LEU A N 1
ATOM 1489 C CA . LEU A 1 194 ? -7.537 -6.077 2.908 1.00 96.44 194 LEU A CA 1
ATOM 1490 C C . LEU A 1 194 ? -8.889 -6.223 3.625 1.00 96.44 194 LEU A C 1
ATOM 1492 O O . LEU A 1 194 ? -8.950 -6.878 4.666 1.00 96.44 194 LEU A O 1
ATOM 1496 N N . ALA A 1 195 ? -9.964 -5.652 3.078 1.00 95.44 195 ALA A N 1
ATOM 1497 C CA . ALA A 1 195 ? -11.296 -5.747 3.670 1.00 95.44 195 ALA A CA 1
ATOM 1498 C C . ALA A 1 195 ? -11.771 -7.205 3.783 1.00 95.44 195 ALA A C 1
ATOM 1500 O O . ALA A 1 195 ? -12.257 -7.598 4.841 1.00 95.44 195 ALA A O 1
ATOM 1501 N N . VAL A 1 196 ? -11.552 -8.024 2.748 1.00 95.25 196 VAL A N 1
ATOM 1502 C CA . VAL A 1 196 ? -11.868 -9.465 2.756 1.00 95.25 196 VAL A CA 1
ATOM 1503 C C . VAL A 1 196 ? -11.063 -10.211 3.822 1.00 95.25 196 VAL A C 1
ATOM 1505 O O . VAL A 1 196 ? -11.625 -10.977 4.607 1.00 95.25 196 VAL A O 1
ATOM 1508 N N . VAL A 1 197 ? -9.753 -9.963 3.902 1.00 96.12 197 VAL A N 1
ATOM 1509 C CA . VAL A 1 197 ? -8.890 -10.589 4.915 1.00 96.12 197 VAL A CA 1
ATOM 1510 C C . VAL A 1 197 ? -9.351 -10.212 6.323 1.00 96.12 197 VAL A C 1
ATOM 1512 O O . VAL A 1 197 ? -9.441 -11.079 7.192 1.00 96.12 197 VAL A O 1
ATOM 1515 N N . LEU A 1 198 ? -9.706 -8.948 6.557 1.00 95.69 198 LEU A N 1
ATOM 1516 C CA . LEU A 1 198 ? -10.244 -8.510 7.843 1.00 95.69 198 LEU A CA 1
ATOM 1517 C C . LEU A 1 198 ? -11.621 -9.121 8.140 1.00 95.69 198 LEU A C 1
ATOM 1519 O O . LEU A 1 198 ? -11.862 -9.518 9.279 1.00 95.69 198 LEU A O 1
ATOM 1523 N N . ALA A 1 199 ? -12.489 -9.262 7.134 1.00 94.50 199 ALA A N 1
ATOM 1524 C CA . ALA A 1 199 ? -13.827 -9.844 7.270 1.00 94.50 199 ALA A CA 1
ATOM 1525 C C . ALA A 1 199 ? -13.811 -11.314 7.702 1.00 94.50 199 ALA A C 1
ATOM 1527 O O . ALA A 1 199 ? -14.747 -11.772 8.352 1.00 94.50 199 ALA A O 1
ATOM 1528 N N . SER A 1 200 ? -12.723 -12.038 7.428 1.00 92.62 200 SER A N 1
ATOM 1529 C CA . SER A 1 200 ? -12.545 -13.405 7.933 1.00 92.62 200 SER A CA 1
ATOM 1530 C C . SER A 1 200 ? -12.340 -13.487 9.457 1.00 92.62 200 SER A C 1
ATOM 1532 O O . SER A 1 200 ? -12.387 -14.576 10.025 1.00 92.62 200 SER A O 1
ATOM 1534 N N . ARG A 1 201 ? -12.096 -12.354 10.136 1.00 91.31 201 ARG A N 1
ATOM 1535 C CA . ARG A 1 201 ? -11.701 -12.306 11.561 1.00 91.31 201 ARG A CA 1
ATOM 1536 C C . ARG A 1 201 ? -12.466 -11.292 12.399 1.00 91.31 201 ARG A C 1
ATOM 1538 O O . ARG A 1 201 ? -12.511 -11.426 13.618 1.00 91.31 201 ARG A O 1
ATOM 1545 N N . LEU A 1 202 ? -13.021 -10.266 11.766 1.00 92.88 202 LEU A N 1
ATOM 1546 C CA . LEU A 1 202 ? -13.754 -9.174 12.390 1.00 92.88 202 LEU A CA 1
ATOM 1547 C C . LEU A 1 202 ? -15.033 -8.917 11.603 1.00 92.88 202 LEU A C 1
ATOM 1549 O O . LEU A 1 202 ? -15.102 -9.162 10.401 1.00 92.88 202 LEU A O 1
ATOM 1553 N N . ARG A 1 203 ? -16.037 -8.343 12.264 1.00 93.12 203 ARG A N 1
ATOM 1554 C CA . ARG A 1 203 ? -17.192 -7.808 11.549 1.00 93.12 203 ARG A CA 1
ATOM 1555 C C . ARG A 1 203 ? -16.758 -6.564 10.774 1.00 93.12 203 ARG A C 1
ATOM 1557 O O . ARG A 1 203 ? -16.326 -5.588 11.385 1.00 93.12 203 ARG A O 1
ATOM 1564 N N . ILE A 1 204 ? -16.893 -6.601 9.451 1.00 94.75 204 ILE A N 1
ATOM 1565 C CA . ILE A 1 204 ? -16.582 -5.475 8.566 1.00 94.75 204 ILE A CA 1
ATOM 1566 C C . ILE A 1 204 ? -17.868 -4.895 8.000 1.00 94.75 204 ILE A C 1
ATOM 1568 O O . ILE A 1 204 ? -18.740 -5.623 7.526 1.00 94.75 204 ILE A O 1
ATOM 1572 N N . ARG A 1 205 ? -17.971 -3.570 8.039 1.00 93.44 205 ARG A N 1
ATOM 1573 C CA . ARG A 1 205 ? -19.013 -2.805 7.365 1.00 93.44 205 ARG A CA 1
ATOM 1574 C C . ARG A 1 205 ? -18.357 -1.821 6.410 1.00 93.44 205 ARG A C 1
ATOM 1576 O O . ARG A 1 205 ? -17.484 -1.066 6.815 1.00 93.44 205 ARG A O 1
ATOM 1583 N N . ILE A 1 206 ? -18.789 -1.810 5.156 1.00 91.44 206 ILE A N 1
ATOM 1584 C CA . ILE A 1 206 ? -18.376 -0.801 4.179 1.00 91.44 206 ILE A CA 1
ATOM 1585 C C . ILE A 1 206 ? -19.578 0.103 3.933 1.00 91.44 206 ILE A C 1
ATOM 1587 O O . ILE A 1 206 ? -20.640 -0.364 3.521 1.00 91.44 206 ILE A O 1
ATOM 1591 N N . ARG A 1 207 ? -19.437 1.391 4.241 1.00 87.62 207 ARG A N 1
ATOM 1592 C CA . ARG A 1 207 ? -20.426 2.416 3.915 1.00 87.62 207 ARG A CA 1
ATOM 1593 C C . ARG A 1 207 ? -19.987 3.102 2.635 1.00 87.62 207 ARG A C 1
ATOM 1595 O O . ARG A 1 207 ? -19.054 3.902 2.628 1.00 87.62 207 ARG A O 1
ATOM 1602 N N . LEU A 1 208 ? -20.670 2.753 1.552 1.00 76.75 208 LEU A N 1
ATOM 1603 C CA . LEU A 1 208 ? -20.522 3.458 0.291 1.00 76.75 208 LEU A CA 1
ATOM 1604 C C . LEU A 1 208 ? -21.197 4.837 0.407 1.00 76.75 208 LEU A C 1
ATOM 1606 O O . LEU A 1 208 ? -22.231 4.959 1.069 1.00 76.75 208 LEU A O 1
ATOM 1610 N N . PRO A 1 209 ? -20.632 5.883 -0.215 1.00 67.88 209 PRO A N 1
ATOM 1611 C CA . PRO A 1 209 ? -21.209 7.226 -0.182 1.00 67.88 209 PRO A CA 1
ATOM 1612 C C . PRO A 1 209 ? -22.458 7.383 -1.064 1.00 67.88 209 PRO A C 1
ATOM 1614 O O . PRO A 1 209 ? -23.072 8.448 -1.061 1.00 67.88 209 PRO A O 1
ATOM 1617 N N . TRP A 1 210 ? -22.854 6.344 -1.803 1.00 66.50 210 TRP A N 1
ATOM 1618 C CA . TRP A 1 210 ? -24.100 6.275 -2.567 1.00 66.50 210 TRP A CA 1
ATOM 1619 C C . TRP A 1 210 ? -25.043 5.205 -1.994 1.00 66.50 210 TRP A C 1
ATOM 1621 O O . TRP A 1 210 ? -24.616 4.295 -1.283 1.00 66.50 210 TRP A O 1
ATOM 1631 N N . SER A 1 211 ? -26.345 5.328 -2.273 1.00 56.28 211 SER A N 1
ATOM 1632 C CA . SER A 1 211 ? -27.353 4.362 -1.822 1.00 56.28 211 SER A CA 1
ATOM 1633 C C . SER A 1 211 ? -27.177 3.002 -2.505 1.00 56.28 211 SER A C 1
ATOM 1635 O O . SER A 1 211 ? -26.791 2.925 -3.671 1.00 56.28 211 SER A O 1
ATOM 1637 N N . ALA A 1 212 ? -27.513 1.927 -1.783 1.00 55.78 212 ALA A N 1
ATOM 1638 C CA . ALA A 1 212 ? -27.514 0.553 -2.296 1.00 55.78 212 ALA A CA 1
ATOM 1639 C C . ALA A 1 212 ? -28.539 0.323 -3.430 1.00 55.78 212 ALA A C 1
ATOM 1641 O O . ALA A 1 212 ? -28.500 -0.703 -4.095 1.00 55.78 212 ALA A O 1
ATOM 1642 N N . ASP A 1 213 ? -29.418 1.297 -3.684 1.00 54.34 213 ASP A N 1
ATOM 1643 C CA . ASP A 1 213 ? -30.459 1.254 -4.717 1.00 54.34 213 ASP A CA 1
ATOM 1644 C C . ASP A 1 213 ? -29.936 1.605 -6.125 1.00 54.34 213 ASP A C 1
ATOM 1646 O O . ASP A 1 213 ? -30.721 1.840 -7.043 1.00 54.34 213 ASP A O 1
ATOM 1650 N N . ARG A 1 214 ? -28.610 1.683 -6.306 1.00 52.66 214 ARG A N 1
ATOM 1651 C CA . ARG A 1 214 ? -27.956 1.860 -7.612 1.00 52.66 214 ARG A CA 1
ATOM 1652 C C . ARG A 1 214 ? -27.150 0.606 -7.980 1.00 52.66 214 ARG A C 1
ATOM 1654 O O . ARG A 1 214 ? -25.928 0.622 -7.812 1.00 52.66 214 ARG A O 1
ATOM 1661 N N . PRO A 1 215 ? -27.816 -0.465 -8.461 1.00 51.88 215 PRO A N 1
ATOM 1662 C CA . PRO A 1 215 ? -27.189 -1.760 -8.740 1.00 51.88 215 PRO A CA 1
ATOM 1663 C C . PRO A 1 215 ? -25.970 -1.649 -9.667 1.00 51.88 215 PRO A C 1
ATOM 1665 O O . PRO A 1 215 ? -24.948 -2.273 -9.383 1.00 51.88 215 PRO A O 1
ATOM 1668 N N . ASP A 1 216 ? -26.024 -0.747 -10.650 1.00 54.97 216 ASP A N 1
ATOM 1669 C CA . ASP A 1 216 ? -24.964 -0.450 -11.626 1.00 54.97 216 ASP A CA 1
ATOM 1670 C C . ASP A 1 216 ? -23.601 -0.096 -10.995 1.00 54.97 216 ASP A C 1
ATOM 1672 O O . ASP A 1 216 ? -22.558 -0.259 -11.625 1.00 54.97 216 ASP A O 1
ATOM 1676 N N . LEU A 1 217 ? -23.589 0.409 -9.754 1.00 49.31 217 LEU A N 1
ATOM 1677 C CA . LEU A 1 217 ? -22.370 0.786 -9.023 1.00 49.31 217 LEU A CA 1
ATOM 1678 C C . LEU A 1 217 ? -21.907 -0.289 -8.026 1.00 49.31 217 LEU A C 1
ATOM 1680 O O . LEU A 1 217 ? -20.818 -0.176 -7.467 1.00 49.31 217 LEU A O 1
ATOM 1684 N N . THR A 1 218 ? -22.728 -1.311 -7.780 1.00 48.56 218 THR A N 1
ATOM 1685 C CA . THR A 1 218 ? -22.427 -2.446 -6.886 1.00 48.56 218 THR A CA 1
ATOM 1686 C C . THR A 1 218 ? -21.852 -3.642 -7.632 1.00 48.56 218 THR A C 1
ATOM 1688 O O . THR A 1 218 ? -21.079 -4.383 -7.041 1.00 48.56 218 THR A O 1
ATOM 1691 N N . GLU A 1 219 ? -22.183 -3.821 -8.914 1.00 47.53 219 GLU A N 1
ATOM 1692 C CA . GLU A 1 219 ? -21.666 -4.925 -9.747 1.00 47.53 219 GLU A CA 1
ATOM 1693 C C . GLU A 1 219 ? -20.204 -4.725 -10.195 1.00 47.53 219 GLU A C 1
ATOM 1695 O O . GLU A 1 219 ? -19.581 -5.645 -10.717 1.00 47.53 219 GLU A O 1
ATOM 1700 N N . ALA A 1 220 ? -19.643 -3.529 -9.982 1.00 46.75 220 ALA A N 1
ATOM 1701 C CA . ALA A 1 220 ? -18.277 -3.161 -10.360 1.00 46.75 220 ALA A CA 1
ATOM 1702 C C . ALA A 1 220 ? -17.228 -3.346 -9.236 1.00 46.75 220 ALA A C 1
ATOM 1704 O O . ALA A 1 220 ? -16.070 -2.964 -9.424 1.00 46.75 220 ALA A O 1
ATOM 1705 N N . LEU A 1 221 ? -17.627 -3.888 -8.078 1.00 45.88 221 LEU A N 1
ATOM 1706 C CA . LEU A 1 221 ? -16.774 -4.173 -6.911 1.00 45.88 221 LEU A CA 1
ATOM 1707 C C . LEU A 1 221 ? -16.601 -5.681 -6.710 1.00 45.88 221 LEU A C 1
ATOM 1709 O O . LEU A 1 221 ? -15.485 -6.075 -6.298 1.00 45.88 221 LEU A O 1
#

pLDDT: mean 88.83, std 15.45, range [36.06, 98.31]

Foldseek 3Di:
DDDPDDDPVPPQQPFAEAEEEADDVVVVVVLVVVCVVPVDDDDHNYDYPVVLLVLLLVLCVVVVQFFAADDPVLLLVLLLVLLCPQQDDPCNVCSNPSVVSVVLVVVLLQCLLQVHQLCNQLVDPDPNVSVSSSSSSVSSQVSQVVVRHGHSSVSSVSSLVVLLVPRDRGPSLNRHQEYEYPPDPDNGPSNVSSQVSVVVPHHYHYDDPDDPVCVVVVVVD